Protein AF-A0A1B6HCX0-F1 (afdb_monomer_lite)

Secondary structure (DSSP, 8-state):
---------TTPEEEE-GGGSSTTEEEEEETTEEEEEEE-SSHHHHHHHHHHHHHHHS----TT--HHHHTS-GGG--S-SEEEEEEEEETTT-S--EEEEEEEETTEEEEESSTT-SS-SEEEE-TTPEEEE---TTSTTEEEEE-SSTTSPPEEEE-SSHHHHHHHHHHHHHHHHHHHHH-

Organism: NCBI:txid320908

pLDDT: mean 85.66, std 12.18, range [47.91, 97.94]

Structure (mmCIF, N/CA/C/O backbone):
data_AF-A0A1B6HCX0-F1
#
_entry.id   AF-A0A1B6HCX0-F1
#
loop_
_atom_site.group_PDB
_atom_site.id
_atom_site.type_symbol
_atom_site.label_atom_id
_atom_site.label_alt_id
_atom_site.label_comp_id
_atom_site.label_asym_id
_atom_site.label_entity_id
_atom_site.label_seq_id
_atom_site.pdbx_PDB_ins_code
_atom_site.Cartn_x
_atom_site.Cartn_y
_atom_site.Cartn_z
_atom_site.occupancy
_atom_site.B_iso_or_equiv
_atom_site.auth_seq_id
_atom_site.auth_comp_id
_atom_site.auth_asym_id
_atom_site.auth_atom_id
_atom_site.pdbx_PDB_model_num
ATOM 1 N N . SER A 1 1 ? 0.956 -13.294 34.172 1.00 49.47 1 SER A N 1
ATOM 2 C CA . SER A 1 1 ? -0.264 -13.811 33.517 1.00 49.47 1 SER A CA 1
ATOM 3 C C . SER A 1 1 ? -0.123 -13.599 32.021 1.00 49.47 1 SER A C 1
ATOM 5 O O . SER A 1 1 ? 0.120 -12.463 31.635 1.00 49.47 1 SER A O 1
ATOM 7 N N . GLN A 1 2 ? -0.173 -14.645 31.190 1.00 53.75 2 GLN A N 1
ATOM 8 C CA . GLN A 1 2 ? -0.157 -14.477 29.728 1.00 53.75 2 GLN A CA 1
ATOM 9 C C . GLN A 1 2 ? -1.570 -14.154 29.218 1.00 53.75 2 GLN A C 1
ATOM 11 O O . GLN A 1 2 ? -2.540 -14.668 29.782 1.00 53.75 2 GLN A O 1
ATOM 16 N N . PRO A 1 3 ? -1.714 -13.301 28.190 1.00 71.12 3 PRO A N 1
ATOM 17 C CA . PRO A 1 3 ? -3.013 -13.032 27.591 1.00 71.12 3 PRO A CA 1
ATOM 18 C C . PRO A 1 3 ? -3.565 -14.307 26.940 1.00 71.12 3 PRO A C 1
ATOM 20 O O . PRO A 1 3 ? -2.879 -14.969 26.168 1.00 71.12 3 PRO A O 1
ATOM 23 N N . VAL A 1 4 ? -4.821 -14.635 27.246 1.00 79.62 4 VAL A N 1
ATOM 24 C CA . VAL A 1 4 ? -5.540 -15.798 26.686 1.00 79.62 4 VAL A CA 1
ATOM 25 C C . VAL A 1 4 ? -6.068 -15.551 25.268 1.00 79.62 4 VAL A C 1
ATOM 27 O O . VAL A 1 4 ? -6.484 -16.486 24.590 1.00 79.62 4 VAL A O 1
ATOM 30 N N . GLY A 1 5 ? -6.046 -14.302 24.801 1.00 76.56 5 GLY A N 1
ATOM 31 C CA . GLY A 1 5 ? -6.470 -13.918 23.460 1.00 76.56 5 GLY A CA 1
ATOM 32 C C . GLY A 1 5 ? -6.515 -12.401 23.285 1.00 76.56 5 GLY A C 1
ATOM 33 O O . GLY A 1 5 ? -6.289 -11.649 24.233 1.00 76.56 5 GLY A O 1
ATOM 34 N N . ALA A 1 6 ? -6.824 -11.960 22.066 1.00 77.12 6 ALA A N 1
ATOM 35 C CA . ALA A 1 6 ? -7.004 -10.555 21.718 1.00 77.12 6 ALA A CA 1
ATOM 36 C C . ALA A 1 6 ? -8.276 -10.376 20.880 1.00 77.12 6 ALA A C 1
ATOM 38 O O . ALA A 1 6 ? -8.620 -11.233 20.065 1.00 77.12 6 ALA A O 1
ATOM 39 N N . VAL A 1 7 ? -8.969 -9.254 21.076 1.00 80.12 7 VAL A N 1
ATOM 40 C CA . VAL A 1 7 ? -10.193 -8.907 20.344 1.00 80.12 7 VAL A CA 1
ATOM 41 C C . VAL A 1 7 ? -10.024 -7.522 19.739 1.00 80.12 7 VAL A C 1
ATOM 43 O O . VAL A 1 7 ? -9.709 -6.565 20.442 1.00 80.12 7 VAL A O 1
ATOM 46 N N . HIS A 1 8 ? -10.254 -7.409 18.432 1.00 79.56 8 HIS A N 1
ATOM 47 C CA . HIS A 1 8 ? -10.277 -6.123 17.746 1.00 79.56 8 HIS A CA 1
ATOM 48 C C . HIS A 1 8 ? -11.649 -5.460 17.929 1.00 79.56 8 HIS A C 1
ATOM 50 O O . HIS A 1 8 ? -12.650 -5.931 17.385 1.00 79.56 8 HIS A O 1
ATOM 56 N N . LEU A 1 9 ? -11.692 -4.380 18.711 1.00 81.31 9 LEU A N 1
ATOM 57 C CA . LEU A 1 9 ? -12.936 -3.748 19.164 1.00 81.31 9 LEU A CA 1
ATOM 58 C C . LEU A 1 9 ? -13.612 -2.843 18.121 1.00 81.31 9 LEU A C 1
ATOM 60 O O . LEU A 1 9 ? -14.773 -2.483 18.308 1.00 81.31 9 LEU A O 1
ATOM 64 N N . ALA A 1 10 ? -12.949 -2.495 17.013 1.00 79.62 10 ALA A N 1
ATOM 65 C CA . ALA A 1 10 ? -13.517 -1.554 16.048 1.00 79.62 10 ALA A CA 1
ATOM 66 C C . ALA A 1 10 ? -14.835 -2.069 15.433 1.00 79.62 10 ALA A C 1
ATOM 68 O O . ALA A 1 10 ? -14.925 -3.189 14.898 1.00 79.62 10 ALA A O 1
ATOM 69 N N . GLY A 1 11 ? -15.868 -1.225 15.494 1.00 77.62 11 GLY A N 1
ATOM 70 C CA . GLY A 1 11 ? -17.202 -1.514 14.965 1.00 77.62 11 GLY A CA 1
ATOM 71 C C . GLY A 1 11 ? -18.053 -2.448 15.832 1.00 77.62 11 GLY A C 1
ATOM 72 O O . GLY A 1 11 ? -19.063 -2.959 15.349 1.00 77.62 11 GLY A O 1
ATOM 73 N N . TYR A 1 12 ? -17.650 -2.708 17.078 1.00 86.94 12 TYR A N 1
ATOM 74 C CA . TYR A 1 12 ? -18.527 -3.317 18.078 1.00 86.94 12 TYR A CA 1
ATOM 75 C C . TYR A 1 12 ? -19.495 -2.280 18.665 1.00 86.94 12 TYR A C 1
ATOM 77 O O . TYR A 1 12 ? -19.138 -1.124 18.855 1.00 86.94 12 TYR A O 1
ATOM 85 N N . SER A 1 13 ? -20.713 -2.703 18.997 1.00 87.38 13 SER A N 1
ATOM 86 C CA . SER A 1 13 ? -21.672 -1.921 19.781 1.00 87.38 13 SER A CA 1
ATOM 87 C C . SER A 1 13 ? -21.713 -2.405 21.224 1.00 87.38 13 SER A C 1
ATOM 89 O O . SER A 1 13 ? -21.679 -3.611 21.476 1.00 87.38 13 SER A O 1
ATOM 91 N N . ILE A 1 14 ? -21.821 -1.462 22.160 1.00 92.31 14 ILE A N 1
ATOM 92 C CA . ILE A 1 14 ? -21.925 -1.737 23.595 1.00 92.31 14 ILE A CA 1
ATOM 93 C C . ILE A 1 14 ? -23.382 -1.596 24.024 1.00 92.31 14 ILE A C 1
ATOM 95 O O . ILE A 1 14 ? -24.035 -0.603 23.709 1.00 92.31 14 ILE A O 1
ATOM 99 N N . THR A 1 15 ? -23.906 -2.574 24.755 1.00 91.12 15 THR A N 1
ATOM 100 C CA . THR A 1 15 ? -25.274 -2.534 25.287 1.00 91.12 15 THR A CA 1
ATOM 101 C C . THR A 1 15 ? -25.274 -2.996 26.737 1.00 91.12 15 THR A C 1
ATOM 103 O O . THR A 1 15 ? -24.757 -4.070 27.035 1.00 91.12 15 THR A O 1
ATOM 106 N N . ARG A 1 16 ? -25.841 -2.200 27.651 1.00 90.38 16 ARG A N 1
ATOM 107 C CA . ARG A 1 16 ? -26.052 -2.623 29.046 1.00 90.38 16 ARG A CA 1
ATOM 108 C C . ARG A 1 16 ? -27.111 -3.726 29.083 1.00 90.38 16 ARG A C 1
ATOM 110 O O . ARG A 1 16 ? -28.088 -3.651 28.343 1.00 90.38 16 ARG A O 1
ATOM 117 N N . THR A 1 17 ? -26.925 -4.735 29.928 1.00 88.44 17 THR A N 1
ATOM 118 C CA . THR A 1 17 ? -27.823 -5.902 29.992 1.00 88.44 17 THR A CA 1
ATOM 119 C C . THR A 1 17 ? -28.361 -6.138 31.406 1.00 88.44 17 THR A C 1
ATOM 121 O O . THR A 1 17 ? -28.125 -7.206 31.962 1.00 88.44 17 THR A O 1
ATOM 124 N N . PRO A 1 18 ? -29.097 -5.182 32.006 1.00 77.19 18 PRO A N 1
ATOM 125 C CA . PRO A 1 18 ? -29.546 -5.285 33.400 1.00 77.19 18 PRO A CA 1
ATOM 126 C C . PRO A 1 18 ? -30.389 -6.544 33.677 1.00 77.19 18 PRO A C 1
ATOM 128 O O . PRO A 1 18 ? -30.329 -7.091 34.774 1.00 77.19 18 PRO A O 1
ATOM 131 N N . ASP A 1 19 ? -31.083 -7.062 32.661 1.00 80.12 19 ASP A N 1
ATOM 132 C CA . ASP A 1 19 ? -31.952 -8.240 32.762 1.00 80.12 19 ASP A CA 1
ATOM 133 C C . ASP A 1 19 ? -31.201 -9.580 32.650 1.00 80.12 19 ASP A C 1
ATOM 135 O O . ASP A 1 19 ? -31.813 -10.645 32.624 1.00 80.12 19 ASP A O 1
ATOM 139 N N . SER A 1 20 ? -29.865 -9.572 32.568 1.00 77.12 20 SER A N 1
ATOM 140 C CA . SER A 1 20 ? -29.077 -10.799 32.381 1.00 77.12 20 SER A CA 1
ATOM 141 C C . SER A 1 20 ? -28.939 -11.659 33.642 1.00 77.12 20 SER A C 1
ATOM 143 O O . SER A 1 20 ? -28.203 -12.642 33.613 1.00 77.12 20 SER A O 1
ATOM 145 N N . GLY A 1 21 ? -29.533 -11.251 34.767 1.00 79.19 21 GLY A N 1
ATOM 146 C CA . GLY A 1 21 ? -29.351 -11.892 36.076 1.00 79.19 21 GLY A CA 1
ATOM 147 C C . GLY A 1 21 ? -27.980 -11.651 36.721 1.00 79.19 21 GLY A C 1
ATOM 148 O O . GLY A 1 21 ? -27.726 -12.147 37.815 1.00 79.19 21 GLY A O 1
ATOM 149 N N . TYR A 1 22 ? -27.107 -10.868 36.077 1.00 80.06 22 TYR A N 1
ATOM 150 C CA . TYR A 1 22 ? -25.797 -10.488 36.603 1.00 80.06 22 TYR A CA 1
ATOM 151 C C . TYR A 1 22 ? -25.761 -8.973 36.808 1.00 80.06 22 TYR A C 1
ATOM 153 O O . TYR A 1 22 ? -25.990 -8.236 35.844 1.00 80.06 22 TYR A O 1
ATOM 161 N N . PRO A 1 23 ? -25.469 -8.487 38.027 1.00 85.12 23 PRO A N 1
ATOM 162 C CA . PRO A 1 23 ? -25.344 -7.060 38.260 1.00 85.12 23 PRO A CA 1
ATOM 163 C C . PRO A 1 23 ? -24.187 -6.496 37.433 1.00 85.12 23 PRO A C 1
ATOM 165 O O . PRO A 1 23 ? -23.178 -7.161 37.198 1.00 85.12 23 PRO A O 1
ATOM 168 N N . HIS A 1 24 ? -24.345 -5.250 36.995 1.00 87.38 24 HIS A N 1
ATOM 169 C CA . HIS A 1 24 ? -23.320 -4.507 36.260 1.00 87.38 24 HIS A CA 1
ATOM 170 C C . HIS A 1 24 ? -22.852 -5.179 34.957 1.00 87.38 24 HIS A C 1
ATOM 172 O O . HIS A 1 24 ? -21.676 -5.096 34.587 1.00 87.38 24 HIS A O 1
ATOM 178 N N . SER A 1 25 ? -23.761 -5.861 34.261 1.00 91.25 25 SER A N 1
ATOM 179 C CA . SER A 1 25 ? -23.450 -6.569 33.025 1.00 91.25 25 SER A CA 1
ATOM 180 C C . SER A 1 25 ? -23.649 -5.714 31.772 1.00 91.25 25 SER A C 1
ATOM 182 O O . SER A 1 25 ? -24.504 -4.823 31.687 1.00 91.25 25 SER A O 1
ATOM 184 N N . PHE A 1 26 ? -22.832 -6.003 30.768 1.00 91.94 26 PHE A N 1
ATOM 185 C CA . PHE A 1 26 ? -22.893 -5.392 29.454 1.00 91.94 26 PHE A CA 1
ATOM 186 C C . PHE A 1 26 ? -22.439 -6.378 28.376 1.00 91.94 26 PHE A C 1
ATOM 188 O O . PHE A 1 26 ? -21.727 -7.354 28.625 1.00 91.94 26 PHE A O 1
ATOM 195 N N . ARG A 1 27 ? -22.864 -6.113 27.144 1.00 91.38 27 ARG A N 1
ATOM 196 C CA . ARG A 1 27 ? -22.553 -6.910 25.961 1.00 91.38 27 ARG A CA 1
ATOM 197 C C . ARG A 1 27 ? -21.809 -6.062 24.936 1.00 91.38 27 ARG A C 1
ATOM 199 O O . ARG A 1 27 ? -22.219 -4.940 24.650 1.00 91.38 27 ARG A O 1
ATOM 206 N N . LEU A 1 28 ? -20.767 -6.643 24.346 1.00 90.25 28 LEU A N 1
ATOM 207 C CA . LEU A 1 28 ? -20.136 -6.177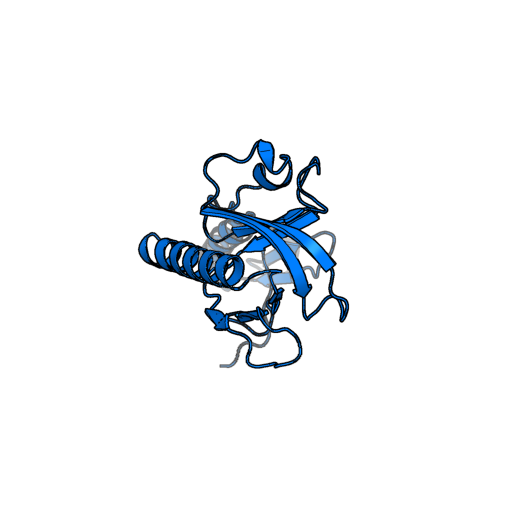 23.113 1.00 90.25 28 LEU A CA 1
ATOM 208 C C . LEU A 1 28 ? -20.637 -7.049 21.959 1.00 90.25 28 LEU A C 1
ATOM 210 O O . LEU A 1 28 ? -20.439 -8.261 21.988 1.00 90.25 28 LEU A O 1
ATOM 214 N N . SER A 1 29 ? -21.267 -6.465 20.943 1.00 88.06 29 SER A N 1
ATOM 215 C CA . SER A 1 29 ? -21.791 -7.202 19.782 1.00 88.06 29 SER A CA 1
ATOM 216 C C . SER A 1 29 ? -21.347 -6.600 18.448 1.00 88.06 29 SER A C 1
ATOM 218 O O . SER A 1 29 ? -21.161 -5.393 18.324 1.00 88.06 29 SER A O 1
ATOM 220 N N . LYS A 1 30 ? -21.181 -7.446 17.425 1.00 84.56 30 LYS A N 1
ATOM 221 C CA . LYS A 1 30 ? -20.881 -7.044 16.041 1.00 84.56 30 LYS A CA 1
ATOM 222 C C . LYS A 1 30 ? -21.516 -8.051 15.084 1.00 84.56 30 LYS A C 1
ATOM 224 O O . LYS A 1 30 ? -21.394 -9.252 15.300 1.00 84.56 30 LYS A O 1
ATOM 229 N N . LYS A 1 31 ? -22.175 -7.578 14.016 1.00 72.25 31 LYS A N 1
ATOM 230 C CA . LYS A 1 31 ? -22.980 -8.414 13.091 1.00 72.25 31 LYS A CA 1
ATOM 231 C C . LYS A 1 31 ? -22.237 -9.619 12.490 1.00 72.25 31 LYS A C 1
ATOM 233 O O . LYS A 1 31 ? -22.885 -10.579 12.099 1.00 72.25 31 LYS A O 1
ATOM 238 N N . SER A 1 32 ? -20.909 -9.568 12.404 1.00 71.56 32 SER A N 1
ATOM 239 C CA . SER A 1 32 ? -20.072 -10.612 11.799 1.00 71.56 32 SER A CA 1
ATOM 240 C C . SER A 1 32 ? -19.044 -11.217 12.765 1.00 71.56 32 SER A C 1
ATOM 242 O O . SER A 1 32 ? -18.051 -11.775 12.305 1.00 71.56 32 SER A O 1
ATOM 244 N N . ALA A 1 33 ? -19.199 -11.036 14.082 1.00 76.25 33 ALA A N 1
ATOM 245 C CA . ALA A 1 33 ? -18.208 -11.488 15.058 1.00 76.25 33 ALA A CA 1
ATOM 246 C C . ALA A 1 33 ? -18.841 -11.958 16.376 1.00 76.25 33 ALA A C 1
ATOM 248 O O . ALA A 1 33 ? -20.031 -11.765 16.628 1.00 76.25 33 ALA A O 1
ATOM 249 N N . LEU A 1 34 ? -18.020 -12.592 17.218 1.00 78.00 34 LEU A N 1
ATOM 250 C CA . LEU A 1 34 ? -18.436 -13.112 18.516 1.00 78.00 34 LEU A CA 1
ATOM 251 C C . LEU A 1 34 ? -18.966 -11.980 19.401 1.00 78.00 34 LEU A C 1
ATOM 253 O O . LEU A 1 34 ? -18.292 -10.961 19.571 1.00 78.00 34 LEU A O 1
ATOM 257 N N . SE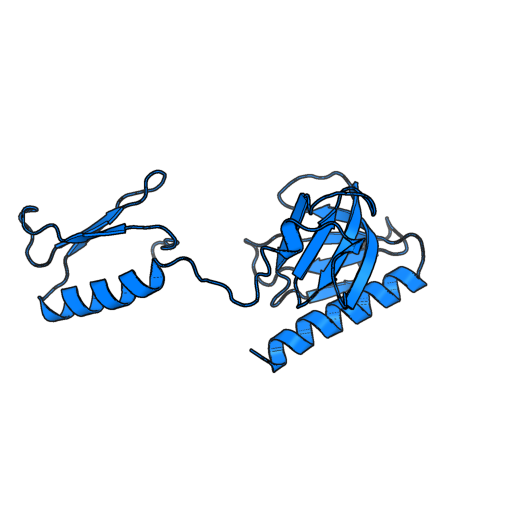R A 1 35 ? -20.149 -12.187 19.981 1.00 85.50 35 SER A N 1
ATOM 258 C CA . SER A 1 35 ? -20.681 -11.301 21.015 1.00 85.50 35 SER A CA 1
ATOM 259 C C . SER A 1 35 ? -20.108 -11.688 22.374 1.00 85.50 35 SER A C 1
ATOM 261 O O . SER A 1 35 ? -20.200 -12.846 22.776 1.00 85.50 35 SER A O 1
ATOM 263 N N . LEU A 1 36 ? -19.526 -10.723 23.081 1.00 87.31 36 LEU A N 1
ATOM 264 C CA . LEU A 1 36 ? -18.931 -10.926 24.399 1.00 87.31 36 LEU A CA 1
ATOM 265 C C . LEU A 1 36 ? -19.878 -10.420 25.475 1.00 87.31 36 LEU A C 1
ATOM 267 O O . LEU A 1 36 ? -20.394 -9.306 25.383 1.00 87.31 36 LEU A O 1
ATOM 271 N N . HIS A 1 37 ? -20.066 -11.236 26.502 1.00 89.31 37 HIS A N 1
ATOM 272 C CA . HIS A 1 37 ? -20.808 -10.891 27.702 1.00 89.31 37 HIS A CA 1
ATOM 273 C C . HIS A 1 37 ? -19.842 -10.678 28.849 1.00 89.31 37 HIS A C 1
ATOM 275 O O . HIS A 1 37 ? -19.055 -11.566 29.168 1.00 89.31 37 HIS A O 1
ATOM 281 N N . LEU A 1 38 ? -19.904 -9.497 29.447 1.00 90.00 38 LEU A N 1
ATOM 282 C CA . LEU A 1 38 ? -19.003 -9.075 30.502 1.00 90.00 38 LEU A CA 1
ATOM 283 C C . LEU A 1 38 ? -19.829 -8.532 31.667 1.00 90.00 38 LEU A C 1
ATOM 285 O O . LEU A 1 38 ? -20.911 -7.980 31.472 1.00 90.00 38 LEU A O 1
ATOM 289 N N . ALA A 1 39 ? -19.316 -8.684 32.881 1.00 91.19 39 ALA A N 1
ATOM 290 C CA . ALA A 1 39 ? -19.876 -8.064 34.072 1.00 91.19 39 ALA A CA 1
ATOM 291 C C . ALA A 1 39 ? -18.752 -7.392 34.853 1.00 91.19 39 ALA A C 1
ATOM 293 O O . ALA A 1 39 ? -17.684 -7.975 35.049 1.00 91.19 39 ALA A O 1
ATOM 294 N N . ALA A 1 40 ? -18.976 -6.143 35.251 1.00 90.31 40 ALA A N 1
ATOM 295 C CA . ALA A 1 40 ? -18.049 -5.427 36.109 1.00 90.31 40 ALA A CA 1
ATOM 296 C C . ALA A 1 40 ? -18.268 -5.819 37.577 1.00 90.31 40 ALA A C 1
ATOM 298 O O . ALA A 1 40 ? -19.350 -6.240 37.976 1.00 90.31 40 ALA A O 1
ATOM 299 N N . THR A 1 41 ? -17.242 -5.640 38.403 1.00 90.56 41 THR A N 1
ATOM 300 C CA . THR A 1 41 ? -17.321 -5.926 39.844 1.00 90.56 41 THR A CA 1
ATOM 301 C C . THR A 1 41 ? -18.073 -4.853 40.635 1.00 90.56 41 THR A C 1
ATOM 303 O O . THR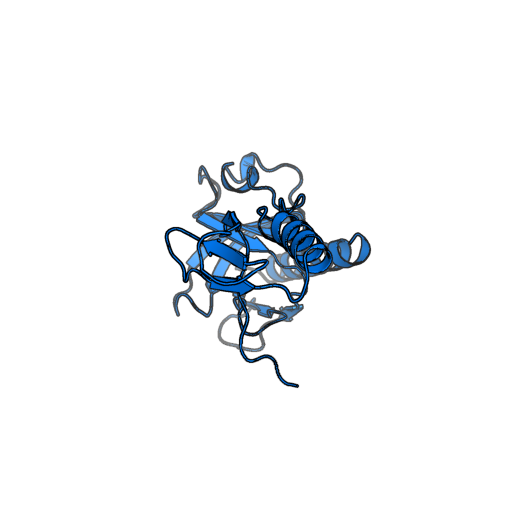 A 1 41 ? -18.399 -5.077 41.796 1.00 90.56 41 THR A O 1
ATOM 306 N N . SER A 1 42 ? -18.344 -3.690 40.032 1.00 90.88 42 SER A N 1
ATOM 307 C CA . SER A 1 42 ? -19.121 -2.602 40.631 1.00 90.88 42 SER A CA 1
ATOM 308 C C . SER A 1 42 ? -19.720 -1.679 39.566 1.00 90.88 42 SER A C 1
ATOM 310 O O . SER A 1 42 ? -19.316 -1.711 38.399 1.00 90.88 42 SER A O 1
ATOM 312 N N . SER A 1 43 ? -20.645 -0.811 39.985 1.00 89.31 43 SER A N 1
ATOM 313 C CA . SER A 1 43 ? -21.238 0.219 39.122 1.00 89.31 43 SER A CA 1
ATOM 314 C C . SER A 1 43 ? -20.197 1.207 38.587 1.00 89.31 43 SER A C 1
ATOM 316 O O . SER A 1 43 ? -20.185 1.501 37.396 1.00 89.31 43 SER A O 1
ATOM 318 N N . ASP A 1 44 ? -19.262 1.662 39.424 1.00 90.75 44 ASP A N 1
ATOM 319 C CA . ASP A 1 44 ? -18.213 2.596 38.988 1.00 90.75 44 ASP A CA 1
ATOM 320 C C . ASP A 1 44 ? -17.290 1.958 37.947 1.00 90.75 44 ASP A C 1
ATOM 322 O O . ASP A 1 44 ? -16.884 2.590 36.969 1.00 90.75 44 ASP A O 1
ATOM 326 N N . LYS A 1 45 ? -16.982 0.665 38.123 1.00 91.25 45 LYS A N 1
ATOM 327 C CA . LYS A 1 45 ? -16.186 -0.091 37.154 1.00 91.25 45 LYS A CA 1
ATOM 328 C C . LYS A 1 45 ? -16.940 -0.318 35.856 1.00 91.25 45 LYS A C 1
ATOM 330 O O . LYS A 1 45 ? -16.308 -0.274 34.805 1.00 91.25 45 LYS A O 1
ATOM 335 N N . LEU A 1 46 ? -18.254 -0.523 35.906 1.00 91.50 46 LEU A N 1
ATOM 336 C CA . LEU A 1 46 ? -19.081 -0.601 34.705 1.00 91.50 46 LEU A CA 1
ATOM 337 C C . LEU A 1 46 ? -18.972 0.684 33.887 1.00 91.50 46 LEU A C 1
ATOM 339 O O . LEU A 1 46 ? -18.665 0.614 32.701 1.00 91.50 46 LEU A O 1
ATOM 343 N N . GLU A 1 47 ? -19.175 1.841 34.517 1.00 91.75 47 GLU A N 1
ATOM 344 C CA . GLU A 1 47 ? -19.069 3.132 33.832 1.00 91.75 47 GLU A CA 1
ATOM 345 C C . GLU A 1 47 ? -17.658 3.355 33.276 1.00 91.75 47 GLU A C 1
ATOM 347 O O . GLU A 1 47 ? -17.497 3.749 32.120 1.00 91.75 47 GLU A O 1
ATOM 352 N N . 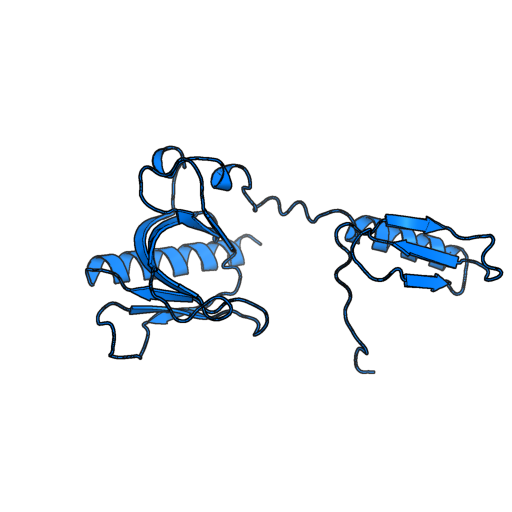GLN A 1 48 ? -16.619 3.009 34.045 1.00 92.50 48 GLN A N 1
ATOM 353 C CA . GLN A 1 48 ? -15.234 3.080 33.579 1.00 92.50 48 GLN A CA 1
ATOM 354 C C . GLN A 1 48 ? -14.997 2.205 32.333 1.00 92.50 48 GLN A C 1
ATOM 356 O O . GLN A 1 48 ? -14.404 2.672 31.357 1.00 92.50 48 GLN A O 1
ATOM 361 N N . TRP A 1 49 ? -15.473 0.956 32.341 1.00 92.19 49 TRP A N 1
ATOM 362 C CA . TRP A 1 49 ? -15.348 0.036 31.209 1.00 92.19 49 TRP A CA 1
ATOM 363 C C . TRP A 1 49 ? -16.142 0.505 29.995 1.00 92.19 49 TRP A C 1
ATOM 365 O O . TRP A 1 49 ? -15.603 0.500 28.890 1.00 92.19 49 TRP A O 1
ATOM 375 N N . ILE A 1 50 ? -17.388 0.944 30.179 1.00 91.44 50 ILE A N 1
ATOM 376 C CA . ILE A 1 50 ? -18.224 1.451 29.087 1.00 91.44 50 ILE A CA 1
ATOM 377 C C . ILE A 1 50 ? -17.571 2.670 28.444 1.00 91.44 50 ILE A C 1
ATOM 379 O O . ILE A 1 50 ? -17.513 2.726 27.220 1.00 91.44 50 ILE A O 1
ATOM 383 N N . ASN A 1 51 ? -17.035 3.609 29.222 1.00 90.38 51 ASN A N 1
ATOM 384 C CA . ASN A 1 51 ? -16.388 4.804 28.680 1.00 90.38 51 ASN A CA 1
ATOM 385 C C . ASN A 1 51 ? -15.119 4.458 27.889 1.00 90.38 51 ASN A C 1
ATOM 387 O O . ASN A 1 51 ? -14.957 4.902 26.748 1.00 90.38 51 ASN A O 1
ATOM 391 N N . ALA A 1 52 ? -14.250 3.616 28.456 1.00 88.69 52 ALA A N 1
ATOM 392 C CA . ALA A 1 52 ? -13.022 3.183 27.793 1.00 88.69 52 ALA A CA 1
ATOM 393 C C . ALA A 1 52 ? -13.314 2.406 26.497 1.00 88.69 52 ALA A C 1
ATOM 395 O O . ALA A 1 52 ? -12.747 2.700 25.443 1.00 88.69 52 ALA A O 1
ATOM 396 N N . LEU A 1 53 ? -14.245 1.451 26.554 1.00 90.19 53 LEU A N 1
ATOM 397 C CA . LEU A 1 53 ? -14.619 0.637 25.402 1.00 90.19 53 LEU A CA 1
ATOM 398 C C . LEU A 1 53 ? -15.383 1.459 24.362 1.00 90.19 53 LEU A C 1
ATOM 400 O O . LEU A 1 53 ? -15.134 1.291 23.177 1.00 90.19 53 LEU A O 1
ATOM 404 N N . SER A 1 54 ? -16.256 2.388 24.760 1.00 87.62 54 SER A N 1
ATOM 405 C CA . SER A 1 54 ? -16.982 3.242 23.808 1.00 87.62 54 SER A CA 1
ATOM 406 C C . SER A 1 54 ? -16.014 4.057 22.959 1.00 87.62 54 SER A C 1
ATOM 408 O O . SER A 1 54 ? -16.213 4.171 21.754 1.00 87.62 54 SER A O 1
ATOM 410 N N . SER A 1 55 ? -14.929 4.559 23.556 1.00 82.31 55 SER A N 1
ATOM 411 C CA . SER A 1 55 ? -13.846 5.203 22.810 1.00 82.31 55 SER A CA 1
ATOM 412 C C . SER A 1 55 ? -13.144 4.223 21.860 1.00 82.31 55 SER A C 1
ATOM 414 O O . SER A 1 55 ? -13.006 4.511 20.678 1.00 82.31 55 SER A O 1
ATOM 416 N N . ALA A 1 56 ? -12.786 3.029 22.342 1.00 82.44 56 ALA A N 1
ATOM 417 C CA . ALA A 1 56 ? -12.065 2.019 21.559 1.00 82.44 56 ALA A CA 1
ATOM 418 C C . ALA A 1 56 ? -12.899 1.329 20.457 1.00 82.44 56 ALA A C 1
ATOM 420 O O . ALA A 1 56 ? -12.339 0.730 19.540 1.00 82.44 56 ALA A O 1
ATOM 421 N N . THR A 1 57 ? -14.232 1.358 20.558 1.00 83.38 57 THR A N 1
ATOM 422 C CA . THR A 1 57 ? -15.144 0.790 19.548 1.00 83.38 57 THR A CA 1
ATOM 423 C C . THR A 1 57 ? -15.385 1.712 18.365 1.00 83.38 57 THR A C 1
ATOM 425 O O . THR A 1 57 ? -15.733 1.222 17.280 1.00 83.38 57 THR A O 1
ATOM 428 N N . LYS A 1 58 ? -15.190 3.027 18.552 1.00 77.38 58 LYS A N 1
ATOM 429 C CA . LYS A 1 58 ? -15.185 3.970 17.436 1.00 77.38 58 LYS A CA 1
ATOM 430 C C . LYS A 1 58 ? -14.130 3.482 16.442 1.00 77.38 58 LYS A C 1
ATOM 432 O O . LYS A 1 58 ? -13.059 3.048 16.875 1.00 77.38 58 LYS A O 1
ATOM 437 N N . PRO A 1 59 ? -14.418 3.500 15.129 1.00 61.00 59 PRO A N 1
ATOM 438 C CA . PRO A 1 59 ? -13.355 3.353 14.150 1.00 61.00 59 PRO A CA 1
ATOM 439 C C . PRO A 1 59 ? -12.251 4.323 14.563 1.00 61.00 59 PRO A C 1
ATOM 441 O O . PRO A 1 59 ? -12.568 5.474 14.875 1.00 61.00 59 PRO A O 1
ATOM 444 N N . LEU A 1 60 ? -10.994 3.872 14.621 1.00 55.75 60 LEU A N 1
ATOM 445 C CA . LEU A 1 60 ? -9.916 4.846 14.592 1.00 55.75 60 LEU A CA 1
ATOM 446 C C . LEU A 1 60 ? -10.135 5.614 13.288 1.00 55.75 60 LEU A C 1
ATOM 448 O O . LEU A 1 60 ? -9.920 5.079 12.201 1.00 55.75 60 LEU A O 1
ATOM 452 N N . GLU A 1 61 ? -10.656 6.835 13.392 1.00 47.91 61 GLU A N 1
ATOM 453 C CA . GLU A 1 61 ? -10.422 7.844 12.378 1.00 47.91 61 GLU A CA 1
ATOM 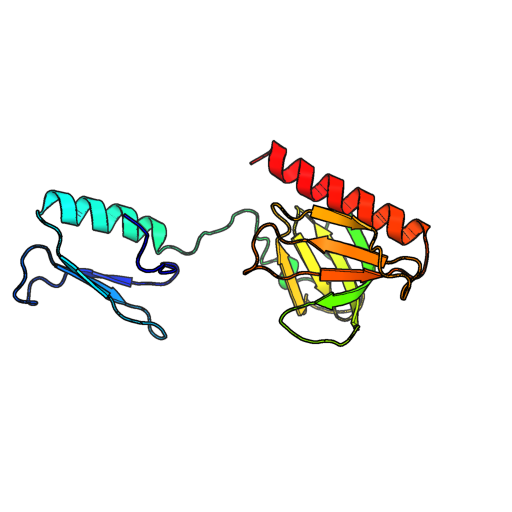454 C C . GLU A 1 61 ? -8.920 8.052 12.434 1.00 47.91 61 GLU A C 1
ATOM 456 O O . GLU A 1 61 ? -8.433 8.834 13.238 1.00 47.91 61 GLU A O 1
ATOM 461 N N . GLU A 1 62 ? -8.181 7.237 11.689 1.00 56.00 62 GLU A N 1
ATOM 462 C CA . GLU A 1 62 ? -6.757 7.406 11.474 1.00 56.00 62 GLU A CA 1
ATOM 463 C C . GLU A 1 62 ? -6.646 8.703 10.665 1.00 56.00 62 GLU A C 1
ATOM 465 O O . GLU A 1 62 ? -6.897 8.677 9.461 1.00 56.00 62 GLU A O 1
ATOM 470 N N . PRO A 1 63 ? -6.342 9.872 11.259 1.00 50.75 63 PRO A N 1
ATOM 471 C CA . PRO A 1 63 ? -6.489 11.151 10.557 1.00 50.75 63 PRO A CA 1
ATOM 472 C C . PRO A 1 63 ? -5.488 11.282 9.398 1.00 50.75 63 PRO A C 1
ATOM 474 O O . PRO A 1 63 ? -5.613 12.146 8.533 1.00 50.75 63 PRO A O 1
ATOM 477 N N . TRP A 1 64 ? -4.482 10.405 9.391 1.00 54.22 64 TRP A N 1
ATOM 478 C CA . TRP A 1 64 ? -3.479 10.227 8.349 1.00 54.22 64 TRP A CA 1
ATOM 479 C C . TRP A 1 64 ? -3.914 9.259 7.236 1.00 54.22 64 TRP A C 1
ATOM 481 O O . TRP A 1 64 ? -3.278 9.230 6.180 1.00 54.22 64 TRP A O 1
ATOM 491 N N . LEU A 1 65 ? -4.974 8.472 7.442 1.00 59.25 65 LEU A N 1
ATOM 492 C CA . LEU A 1 65 ? -5.536 7.574 6.444 1.00 59.25 65 LEU A CA 1
ATOM 493 C C . LEU A 1 65 ? -6.379 8.386 5.463 1.00 59.25 65 LEU A C 1
ATOM 495 O O . LEU A 1 65 ? -7.567 8.637 5.663 1.00 59.25 65 LEU A O 1
ATOM 499 N N . ASP A 1 66 ? -5.746 8.808 4.375 1.00 64.19 66 ASP A N 1
ATOM 500 C CA . ASP A 1 66 ? -6.420 9.554 3.322 1.00 64.19 66 ASP A CA 1
ATOM 501 C C . ASP A 1 66 ? -7.258 8.607 2.445 1.00 64.19 66 ASP A C 1
ATOM 503 O O . ASP A 1 66 ? -6.903 8.277 1.311 1.00 64.19 66 ASP A O 1
ATOM 507 N N . GLU A 1 67 ? -8.407 8.159 2.964 1.00 69.38 67 GLU A N 1
ATOM 508 C CA . GLU A 1 67 ? -9.378 7.360 2.200 1.00 69.38 67 GLU A CA 1
ATOM 509 C C . GLU A 1 67 ? -9.835 8.067 0.915 1.00 69.38 67 GLU A C 1
ATOM 511 O O . GLU A 1 67 ? -10.303 7.416 -0.023 1.00 69.38 67 GLU A O 1
ATOM 516 N N . LYS A 1 68 ? -9.689 9.397 0.833 1.00 77.75 68 LYS A N 1
ATOM 517 C CA . LYS A 1 68 ? -9.976 10.139 -0.396 1.00 77.75 68 LYS A CA 1
ATOM 518 C C . LYS A 1 68 ? -8.938 9.819 -1.468 1.00 77.75 68 LYS A C 1
ATOM 520 O O . LYS A 1 68 ? -9.331 9.634 -2.616 1.00 77.75 68 LYS A O 1
ATOM 525 N N . THR A 1 69 ? -7.661 9.653 -1.108 1.00 84.25 69 THR A N 1
ATOM 526 C CA . THR A 1 69 ? -6.604 9.241 -2.050 1.00 84.25 69 THR A CA 1
ATOM 527 C C . THR A 1 69 ? -6.918 7.887 -2.698 1.00 84.25 69 THR A C 1
ATOM 529 O O . THR A 1 69 ? -6.658 7.720 -3.885 1.00 84.25 69 THR A O 1
ATOM 532 N N . LEU A 1 70 ? -7.563 6.946 -1.992 1.00 87.62 70 LEU A N 1
ATOM 533 C CA . LEU A 1 70 ? -7.977 5.666 -2.591 1.00 87.62 70 LEU A CA 1
ATOM 534 C C . LEU A 1 70 ? -8.967 5.827 -3.755 1.00 87.62 70 LEU A C 1
ATOM 536 O O . LEU A 1 70 ? -9.000 4.974 -4.638 1.00 87.62 70 LEU A O 1
ATOM 540 N N . LYS A 1 71 ? -9.781 6.888 -3.752 1.00 90.44 71 LYS A N 1
ATOM 541 C CA . LYS A 1 71 ? -10.857 7.127 -4.730 1.00 90.44 71 LYS A CA 1
ATOM 542 C C . LYS A 1 71 ? -10.455 8.071 -5.863 1.00 90.44 71 LYS A C 1
ATOM 544 O O . LYS A 1 71 ? -11.295 8.397 -6.695 1.00 90.44 71 LYS A O 1
ATOM 549 N N . LEU A 1 72 ? -9.215 8.545 -5.865 1.00 91.38 72 LEU A N 1
ATOM 550 C CA . LEU A 1 72 ? -8.701 9.466 -6.867 1.00 91.38 72 LEU A CA 1
ATOM 551 C C . LEU A 1 72 ? -7.775 8.728 -7.839 1.00 91.38 72 LEU A C 1
ATOM 553 O O . LEU A 1 72 ? -7.096 7.785 -7.433 1.00 91.38 72 LEU A O 1
ATOM 557 N N . PRO A 1 73 ? -7.684 9.178 -9.099 1.00 94.69 73 PRO A N 1
ATOM 558 C CA . PRO A 1 73 ? -6.686 8.665 -10.023 1.00 94.69 73 PRO A CA 1
ATOM 559 C C . PRO A 1 73 ? -5.282 9.142 -9.613 1.00 94.69 73 PRO A C 1
ATOM 561 O O . PRO A 1 73 ? -5.151 10.215 -9.004 1.00 94.69 73 PRO A O 1
ATOM 564 N N . PRO A 1 74 ? -4.205 8.433 -10.009 1.00 92.25 74 PRO A N 1
ATOM 565 C CA . PRO A 1 74 ? -2.829 8.798 -9.662 1.00 92.25 74 PRO A CA 1
ATOM 566 C C . PRO A 1 74 ? -2.470 10.244 -10.014 1.00 92.25 74 PRO A C 1
ATOM 568 O O . PRO A 1 74 ? -1.764 10.920 -9.271 1.00 92.25 74 PRO A O 1
ATOM 571 N N . THR A 1 75 ? -2.995 10.733 -11.138 1.00 93.81 75 THR A N 1
ATOM 572 C CA . THR A 1 75 ? -2.740 12.072 -11.686 1.00 93.81 75 THR A CA 1
ATOM 573 C C . THR A 1 75 ? -3.367 13.206 -10.876 1.00 93.81 75 THR A C 1
ATOM 575 O O . THR A 1 75 ? -2.980 14.362 -11.040 1.00 93.81 75 THR A O 1
ATOM 578 N N . ARG A 1 76 ? -4.331 12.908 -9.996 1.00 93.69 76 ARG A N 1
ATOM 579 C CA . ARG A 1 76 ? -4.996 13.899 -9.133 1.00 93.69 76 ARG A CA 1
ATOM 580 C C . ARG A 1 76 ? -4.402 13.960 -7.730 1.00 93.69 76 ARG A C 1
ATOM 582 O O . ARG A 1 76 ? -4.778 14.840 -6.956 1.00 93.69 76 ARG A O 1
ATOM 589 N N . ILE A 1 77 ? -3.473 13.066 -7.397 1.00 91.56 77 ILE A N 1
ATOM 590 C CA . ILE A 1 77 ? -2.823 13.073 -6.091 1.00 91.56 77 ILE A CA 1
ATOM 591 C C . ILE A 1 77 ? -1.778 14.184 -6.047 1.00 91.56 77 ILE A C 1
ATOM 593 O O . ILE A 1 77 ? -0.779 14.157 -6.760 1.00 91.56 77 ILE A O 1
ATOM 597 N N . GLN A 1 78 ? -2.005 15.170 -5.182 1.00 90.00 78 GLN A N 1
ATOM 598 C CA . GLN A 1 78 ? -1.075 16.281 -5.004 1.00 90.00 78 GLN A CA 1
ATOM 599 C C . GLN A 1 78 ? 0.121 15.883 -4.137 1.00 90.00 78 GLN A C 1
ATOM 601 O O . GLN A 1 78 ? -0.055 15.217 -3.110 1.00 90.00 78 GLN A O 1
ATOM 606 N N . GLN A 1 79 ? 1.305 16.350 -4.551 1.00 87.88 79 GLN A N 1
ATOM 607 C CA . GLN A 1 79 ? 2.586 16.224 -3.843 1.00 87.88 79 GLN A CA 1
ATOM 608 C C . GLN A 1 79 ? 2.908 14.787 -3.375 1.00 87.88 79 GLN A C 1
ATOM 610 O O . GLN A 1 79 ? 3.124 14.568 -2.182 1.00 87.88 79 GLN A O 1
ATOM 615 N N . PRO A 1 80 ? 2.918 13.783 -4.275 1.00 92.88 80 PRO A N 1
ATOM 616 C CA . PRO A 1 80 ? 3.419 12.463 -3.914 1.00 92.88 80 PRO A CA 1
ATOM 617 C C . PRO A 1 80 ? 4.923 12.532 -3.617 1.00 92.88 80 PRO A C 1
ATOM 619 O O . PRO A 1 80 ? 5.671 13.215 -4.314 1.00 92.88 80 PRO A O 1
ATOM 622 N N . GLU A 1 81 ? 5.374 11.788 -2.609 1.00 94.81 81 GLU A N 1
ATOM 623 C CA . GLU A 1 81 ? 6.797 11.686 -2.249 1.00 94.81 81 GLU A CA 1
ATOM 624 C C . GLU A 1 81 ? 7.556 10.821 -3.266 1.00 94.81 81 GLU A C 1
ATOM 626 O O . GLU A 1 81 ? 8.729 11.050 -3.552 1.00 94.81 81 GLU A O 1
ATOM 631 N N . CYS A 1 82 ? 6.873 9.835 -3.853 1.00 96.69 82 CYS A N 1
ATOM 632 C CA . CYS A 1 82 ? 7.374 9.062 -4.982 1.00 96.69 82 CYS A CA 1
ATOM 633 C C . CYS A 1 82 ? 6.216 8.482 -5.792 1.00 96.69 82 CYS A C 1
ATOM 635 O O . CYS A 1 82 ? 5.157 8.172 -5.248 1.00 96.69 82 CYS A O 1
ATOM 637 N N . ALA A 1 83 ? 6.424 8.292 -7.091 1.00 96.88 83 ALA A N 1
ATOM 638 C CA . ALA A 1 83 ? 5.483 7.579 -7.940 1.00 96.88 83 ALA A CA 1
ATOM 639 C C . ALA A 1 83 ? 6.201 6.920 -9.121 1.00 96.88 83 ALA A C 1
ATOM 641 O O . ALA A 1 83 ? 7.215 7.423 -9.628 1.00 96.88 83 ALA A O 1
ATOM 642 N N . GLY A 1 84 ? 5.668 5.787 -9.569 1.00 96.44 84 GLY A N 1
ATOM 643 C CA . GLY A 1 84 ? 6.229 5.039 -10.685 1.00 96.44 84 GLY A CA 1
ATOM 644 C C . GLY A 1 84 ? 5.727 3.607 -10.767 1.00 96.44 84 GLY A C 1
ATOM 645 O O . GLY A 1 84 ? 5.072 3.089 -9.865 1.00 96.44 84 GLY A O 1
ATOM 646 N N . THR A 1 85 ? 6.054 2.951 -11.875 1.00 96.25 85 THR A N 1
ATOM 647 C CA . THR A 1 85 ? 5.688 1.549 -12.073 1.00 96.25 85 THR A CA 1
ATOM 648 C C . THR A 1 85 ? 6.651 0.637 -11.322 1.00 96.25 85 THR A C 1
ATOM 650 O O . THR A 1 85 ? 7.863 0.731 -11.501 1.00 96.25 85 THR A O 1
ATOM 653 N N . LEU A 1 86 ? 6.104 -0.269 -10.515 1.00 95.25 86 LEU A N 1
ATOM 654 C CA . LEU A 1 86 ? 6.838 -1.316 -9.812 1.00 95.25 86 LEU A CA 1
ATOM 655 C C . LEU A 1 86 ? 6.266 -2.679 -10.181 1.00 95.25 86 LEU A C 1
ATOM 657 O O . LEU A 1 86 ? 5.057 -2.837 -10.365 1.00 95.25 86 LEU A O 1
ATOM 661 N N . CYS A 1 87 ? 7.123 -3.692 -10.235 1.00 93.94 87 CYS A N 1
ATOM 662 C CA . CYS A 1 87 ? 6.655 -5.069 -10.178 1.00 93.94 87 CYS A CA 1
ATOM 663 C C . CYS A 1 87 ? 6.582 -5.486 -8.712 1.00 93.94 87 CYS A C 1
ATOM 665 O O . CYS A 1 87 ? 7.587 -5.432 -8.012 1.00 93.94 87 CYS A O 1
ATOM 667 N N . THR A 1 88 ? 5.394 -5.868 -8.250 1.00 91.00 88 THR A N 1
ATOM 668 C CA . THR A 1 88 ? 5.087 -6.104 -6.839 1.00 91.00 88 THR A CA 1
ATOM 669 C C . THR A 1 88 ? 4.752 -7.571 -6.591 1.00 91.00 88 THR A C 1
ATOM 671 O O . THR A 1 88 ? 4.086 -8.221 -7.401 1.00 91.00 88 THR A O 1
ATOM 674 N N . LEU A 1 89 ? 5.202 -8.099 -5.458 1.00 90.12 89 LEU A N 1
ATOM 675 C CA . LEU A 1 89 ? 4.830 -9.407 -4.935 1.00 90.12 89 LEU A CA 1
ATOM 676 C C . LEU A 1 89 ? 4.507 -9.251 -3.448 1.00 90.12 89 LEU A C 1
ATOM 678 O O . LEU A 1 89 ? 5.274 -8.663 -2.693 1.00 90.12 89 LEU A O 1
ATOM 682 N N . VAL A 1 90 ? 3.355 -9.773 -3.030 1.00 84.62 90 VAL A N 1
ATOM 683 C CA . VAL A 1 90 ? 2.854 -9.625 -1.659 1.00 84.62 90 VAL A CA 1
ATOM 684 C C . VAL A 1 90 ? 2.725 -11.005 -1.038 1.00 84.62 90 VAL A C 1
ATOM 686 O O . VAL A 1 90 ? 1.820 -11.772 -1.392 1.00 84.62 90 VAL A O 1
ATOM 689 N N . HIS A 1 91 ? 3.620 -11.318 -0.102 1.00 71.69 91 HIS A N 1
ATOM 690 C CA . HIS A 1 91 ? 3.483 -12.520 0.715 1.00 71.69 91 HIS A CA 1
ATOM 691 C C . HIS A 1 91 ? 2.147 -12.414 1.483 1.00 71.69 91 HIS A C 1
ATOM 693 O O . HIS A 1 91 ? 1.682 -11.310 1.740 1.00 71.69 91 HIS A O 1
ATOM 699 N N . HIS A 1 92 ? 1.461 -13.521 1.774 1.00 56.91 92 HIS A N 1
ATOM 700 C CA . HIS A 1 92 ? 0.073 -13.608 2.297 1.00 56.91 92 HIS A CA 1
ATOM 701 C C . HIS A 1 92 ? -1.091 -13.530 1.284 1.00 56.91 92 HIS A C 1
ATOM 703 O O . HIS A 1 92 ? -2.196 -13.929 1.644 1.00 56.91 92 HIS A O 1
ATOM 709 N N . ARG A 1 93 ? -0.910 -13.074 0.029 1.00 55.12 93 ARG A N 1
ATOM 710 C CA . ARG A 1 93 ? -1.999 -13.092 -0.991 1.00 55.12 93 ARG A CA 1
ATOM 711 C C . ARG A 1 93 ? -1.642 -13.703 -2.350 1.00 55.12 93 ARG A C 1
ATOM 713 O O . ARG A 1 93 ? -2.509 -13.784 -3.218 1.00 55.12 93 ARG A O 1
ATOM 720 N N . GLY A 1 94 ? -0.409 -14.159 -2.556 1.00 57.59 94 GLY A N 1
ATOM 721 C CA . GLY A 1 94 ? -0.048 -14.898 -3.764 1.00 57.59 94 GLY A CA 1
ATOM 722 C C . GLY A 1 94 ? 1.453 -14.988 -3.993 1.00 57.59 94 GLY A C 1
ATOM 723 O O . GLY A 1 94 ? 2.236 -14.276 -3.374 1.00 57.59 94 GLY A O 1
ATOM 724 N N . LYS A 1 95 ? 1.848 -15.869 -4.914 1.00 71.62 95 LYS A N 1
ATOM 725 C CA . LYS A 1 95 ? 3.242 -16.045 -5.359 1.00 71.62 95 LYS A CA 1
ATOM 726 C C . LYS A 1 95 ? 3.513 -15.413 -6.735 1.00 71.62 95 LYS A C 1
ATOM 728 O O . LYS A 1 95 ? 4.503 -15.740 -7.378 1.00 71.62 95 LYS A O 1
ATOM 733 N N . ALA A 1 96 ? 2.623 -14.536 -7.207 1.00 84.75 96 ALA A N 1
ATOM 734 C CA . ALA A 1 96 ? 2.685 -13.960 -8.549 1.00 84.75 96 ALA A CA 1
ATOM 735 C C . ALA A 1 96 ? 3.098 -12.485 -8.515 1.00 84.75 96 ALA A C 1
ATOM 737 O O . ALA A 1 96 ? 2.466 -11.672 -7.837 1.00 84.75 96 ALA A O 1
ATOM 738 N N . TRP A 1 97 ? 4.124 -12.151 -9.297 1.00 89.12 97 TRP A N 1
ATOM 739 C CA . TRP A 1 97 ? 4.535 -10.775 -9.555 1.00 89.12 97 TRP A CA 1
ATOM 740 C C . TRP A 1 97 ? 3.489 -10.053 -10.402 1.00 89.12 97 TRP A C 1
ATOM 742 O O . TRP A 1 97 ? 2.983 -10.608 -11.378 1.00 89.12 97 TRP A O 1
ATOM 752 N N . ARG A 1 98 ? 3.174 -8.805 -10.053 1.00 91.12 98 ARG A N 1
ATOM 753 C CA . ARG A 1 98 ? 2.261 -7.953 -10.824 1.00 91.12 98 ARG A CA 1
ATOM 754 C C . ARG A 1 98 ? 2.885 -6.589 -11.064 1.00 91.12 98 ARG A C 1
ATOM 756 O O . ARG A 1 98 ? 3.334 -5.951 -10.120 1.00 91.12 98 ARG A O 1
ATOM 763 N N . ARG A 1 99 ? 2.875 -6.121 -12.311 1.00 93.81 99 ARG A N 1
ATOM 764 C CA . ARG A 1 99 ? 3.245 -4.741 -12.646 1.00 93.81 99 ARG A CA 1
ATOM 765 C C . ARG A 1 99 ? 2.101 -3.820 -12.213 1.00 93.81 99 ARG A C 1
ATOM 767 O O . ARG A 1 99 ? 0.951 -4.098 -12.539 1.00 93.81 99 ARG A O 1
ATOM 774 N N . ARG A 1 100 ? 2.406 -2.795 -11.420 1.00 94.94 100 ARG A N 1
ATOM 775 C CA . ARG A 1 100 ? 1.442 -1.834 -10.868 1.00 94.94 100 ARG A CA 1
ATOM 776 C C . ARG A 1 100 ? 2.044 -0.442 -10.859 1.00 94.94 100 ARG A C 1
ATOM 778 O O . ARG A 1 100 ? 3.231 -0.292 -10.565 1.00 94.94 100 ARG A O 1
ATOM 785 N N . PHE A 1 101 ? 1.227 0.574 -11.099 1.00 96.56 101 PHE A N 1
ATOM 786 C CA . PHE A 1 101 ? 1.631 1.938 -10.781 1.00 96.56 101 PHE A CA 1
ATOM 787 C C . PHE A 1 101 ? 1.498 2.146 -9.271 1.00 96.56 101 PHE A C 1
ATOM 789 O O . PHE A 1 101 ? 0.434 1.924 -8.694 1.00 96.56 101 PHE A O 1
ATOM 796 N N . CYS A 1 102 ? 2.597 2.504 -8.621 1.00 96.75 102 CYS A N 1
ATOM 797 C CA . CYS A 1 102 ? 2.661 2.703 -7.183 1.00 96.75 102 CYS A CA 1
ATOM 798 C C . CYS A 1 102 ? 2.875 4.184 -6.881 1.00 96.75 102 CYS A C 1
ATOM 800 O O . CYS A 1 102 ? 3.615 4.867 -7.592 1.00 96.75 102 CYS A O 1
ATOM 802 N N . LEU A 1 103 ? 2.247 4.662 -5.811 1.00 96.50 103 LEU A N 1
ATOM 803 C CA . LEU A 1 103 ? 2.366 6.037 -5.339 1.00 96.50 103 LEU A CA 1
ATOM 804 C C . LEU A 1 103 ? 2.600 6.034 -3.831 1.00 96.50 103 LEU A C 1
ATOM 806 O O . LEU A 1 103 ? 1.862 5.383 -3.101 1.00 96.50 103 LEU A O 1
ATOM 810 N N . LEU A 1 104 ? 3.617 6.757 -3.377 1.00 95.69 104 LEU A N 1
ATOM 811 C CA . LEU A 1 104 ? 3.964 6.929 -1.971 1.00 95.69 104 LEU A CA 1
ATOM 812 C C . LEU A 1 104 ? 3.551 8.324 -1.502 1.00 95.69 104 LEU A C 1
ATOM 814 O O . LEU A 1 104 ? 3.928 9.325 -2.119 1.00 95.69 104 LEU A O 1
ATOM 818 N N . LYS A 1 105 ? 2.791 8.380 -0.409 1.00 92.38 105 LYS A N 1
ATOM 819 C CA . LYS A 1 105 ? 2.409 9.627 0.255 1.00 92.38 105 LYS A CA 1
ATOM 820 C C . LYS A 1 105 ? 2.117 9.376 1.730 1.00 92.38 105 LYS A C 1
ATOM 822 O O . LYS A 1 105 ? 1.278 8.536 2.041 1.00 92.38 105 LYS A O 1
ATOM 827 N N . ASN A 1 106 ? 2.753 10.139 2.618 1.00 89.19 106 ASN A N 1
ATOM 828 C CA . ASN A 1 106 ? 2.521 10.118 4.069 1.00 89.19 106 ASN A CA 1
ATOM 829 C C . ASN A 1 106 ? 2.670 8.710 4.673 1.00 89.19 106 ASN A C 1
ATOM 831 O O . ASN A 1 106 ? 1.756 8.208 5.325 1.00 89.19 106 ASN A O 1
ATOM 835 N N . ALA A 1 107 ? 3.791 8.044 4.386 1.00 91.25 107 ALA A N 1
ATOM 836 C CA . ALA A 1 107 ? 4.067 6.659 4.772 1.00 91.25 107 ALA A CA 1
ATOM 837 C C . ALA A 1 107 ? 2.998 5.641 4.318 1.00 91.25 107 ALA A C 1
ATOM 839 O O . ALA A 1 107 ? 2.941 4.524 4.826 1.00 91.25 107 ALA A O 1
ATOM 840 N N . CYS A 1 108 ? 2.161 5.992 3.337 1.00 91.88 108 CYS A N 1
ATOM 841 C CA . CYS A 1 108 ? 1.185 5.098 2.727 1.00 91.88 108 CYS A CA 1
ATOM 842 C C . CYS A 1 108 ? 1.556 4.835 1.266 1.00 91.88 108 CYS A C 1
ATOM 844 O O . CYS A 1 108 ? 1.801 5.760 0.487 1.00 91.88 108 CYS A O 1
ATOM 846 N N . LEU A 1 109 ? 1.576 3.558 0.889 1.00 94.56 109 LEU A N 1
ATOM 847 C CA . LEU A 1 109 ? 1.827 3.105 -0.472 1.00 94.56 109 LEU A CA 1
ATOM 848 C C . LEU A 1 109 ? 0.515 2.677 -1.125 1.00 94.56 109 LEU A C 1
ATOM 850 O O . LEU A 1 109 ? -0.131 1.729 -0.682 1.00 94.56 109 LEU A O 1
ATOM 854 N N . TYR A 1 110 ? 0.143 3.363 -2.197 1.00 94.25 110 TYR A N 1
ATOM 855 C CA . TYR A 1 110 ? -1.077 3.142 -2.963 1.00 94.25 110 TYR A CA 1
ATOM 856 C C . TYR A 1 110 ? -0.766 2.354 -4.233 1.00 94.25 110 TYR A C 1
ATOM 858 O O . TYR A 1 110 ? 0.225 2.622 -4.916 1.00 94.25 110 TYR A O 1
ATOM 866 N N . PHE A 1 111 ? -1.627 1.393 -4.563 1.00 94.19 111 PHE A N 1
ATOM 867 C CA . PHE A 1 111 ? -1.449 0.494 -5.698 1.00 94.19 111 PHE A CA 1
ATOM 868 C C . PHE A 1 111 ? -2.543 0.701 -6.739 1.00 94.19 111 PHE A C 1
ATOM 870 O O . PHE A 1 111 ? -3.712 0.434 -6.470 1.00 94.19 111 PHE A O 1
ATOM 877 N N . TYR A 1 112 ? -2.159 1.040 -7.959 1.00 95.25 112 TYR A N 1
ATOM 878 C CA . TYR A 1 112 ? -3.046 1.198 -9.110 1.00 95.25 112 TYR A CA 1
ATOM 879 C C . TYR A 1 112 ? -2.737 0.125 -10.160 1.00 95.25 112 TYR A C 1
ATOM 881 O O . TYR A 1 112 ? -1.638 -0.441 -10.164 1.00 95.25 112 TYR A O 1
ATOM 889 N N . SER A 1 113 ? -3.694 -0.189 -11.040 1.00 94.06 113 SER A N 1
ATOM 890 C CA . SER A 1 113 ? -3.411 -1.069 -12.186 1.00 94.06 113 SER A CA 1
ATOM 891 C C . SER A 1 113 ? -2.326 -0.457 -13.072 1.00 94.06 113 SER A C 1
ATOM 893 O O . SER A 1 113 ? -1.357 -1.129 -13.415 1.00 94.06 113 SER A O 1
ATOM 895 N N . ASP A 1 114 ? -2.446 0.842 -13.340 1.00 94.75 114 ASP A N 1
ATOM 896 C CA . ASP A 1 114 ? -1.556 1.658 -14.160 1.00 94.75 114 ASP A CA 1
ATOM 897 C C . ASP A 1 114 ? -1.785 3.159 -13.859 1.00 94.75 114 ASP A C 1
ATOM 899 O O . ASP A 1 114 ? -2.515 3.507 -12.929 1.00 94.75 114 ASP A O 1
ATOM 903 N N . ILE A 1 115 ? -1.127 4.051 -14.607 1.00 95.00 115 ILE A N 1
ATOM 904 C CA . ILE A 1 115 ? -1.181 5.510 -14.395 1.00 95.00 115 ILE A CA 1
ATOM 905 C C . ILE A 1 115 ? -2.544 6.143 -14.733 1.00 95.00 115 ILE A C 1
ATOM 907 O O . ILE A 1 115 ? -2.859 7.210 -14.210 1.00 95.00 115 ILE A O 1
ATOM 911 N N . ASN A 1 116 ? -3.350 5.492 -15.574 1.00 96.12 116 ASN A N 1
ATOM 912 C CA . ASN A 1 116 ? -4.651 5.977 -16.039 1.00 96.12 116 ASN A CA 1
ATOM 913 C C . ASN A 1 116 ? -5.821 5.413 -15.220 1.00 96.12 116 ASN A C 1
ATOM 915 O O . ASN A 1 116 ? -6.971 5.690 -15.542 1.00 96.12 116 ASN A O 1
ATOM 919 N N . ALA A 1 117 ? -5.549 4.611 -14.188 1.00 94.81 117 ALA A N 1
ATOM 920 C CA . ALA A 1 117 ? -6.581 4.060 -13.321 1.00 94.81 117 ALA A CA 1
ATOM 921 C C . ALA A 1 117 ? -7.375 5.168 -12.608 1.00 94.81 117 ALA A C 1
ATOM 923 O O . ALA A 1 117 ? -6.789 6.120 -12.097 1.00 94.81 117 ALA A O 1
ATOM 924 N N . ASP A 1 118 ? -8.693 4.996 -12.492 1.00 93.88 118 ASP A N 1
ATOM 925 C CA . ASP A 1 118 ? -9.574 5.970 -11.830 1.00 93.88 118 ASP A CA 1
ATOM 926 C C . ASP A 1 118 ? -9.436 5.975 -10.299 1.00 93.88 118 ASP A C 1
ATOM 928 O O . ASP A 1 118 ? -9.741 6.972 -9.645 1.00 93.88 118 ASP A O 1
ATOM 932 N N . CYS A 1 119 ? -8.996 4.859 -9.712 1.00 91.50 119 CYS A N 1
ATOM 933 C CA . CYS A 1 119 ? -8.860 4.691 -8.269 1.00 91.50 119 CYS A CA 1
ATOM 934 C C . CYS A 1 119 ? -7.808 3.635 -7.905 1.00 91.50 119 CYS A C 1
ATOM 936 O O . CYS A 1 119 ? -7.385 2.813 -8.728 1.00 91.50 119 CYS A O 1
ATOM 938 N N . ALA A 1 120 ? -7.374 3.646 -6.647 1.00 92.94 120 ALA A N 1
ATOM 939 C CA . ALA A 1 120 ? -6.419 2.676 -6.143 1.00 92.94 120 ALA A CA 1
ATOM 940 C C . ALA A 1 120 ? -7.096 1.316 -5.922 1.00 92.94 120 ALA A C 1
ATOM 942 O O . ALA A 1 120 ? -8.127 1.192 -5.267 1.00 92.94 120 ALA A O 1
ATOM 943 N N . SER A 1 121 ? -6.438 0.252 -6.373 1.00 90.88 121 SER A N 1
ATOM 944 C CA . SER A 1 121 ? -6.823 -1.135 -6.077 1.00 90.88 121 SER A CA 1
ATOM 945 C C . SER A 1 121 ? -6.568 -1.545 -4.619 1.00 90.88 121 SER A C 1
ATOM 947 O O . SER A 1 121 ? -6.970 -2.627 -4.188 1.00 90.88 121 SER A O 1
ATOM 949 N N . GLY A 1 122 ? -5.840 -0.720 -3.869 1.00 89.62 122 GLY A N 1
ATOM 950 C CA . GLY A 1 122 ? -5.551 -0.919 -2.458 1.00 89.62 122 GLY A CA 1
ATOM 951 C C . GLY A 1 122 ? -4.408 -0.033 -1.985 1.00 89.62 122 GLY A C 1
ATOM 952 O O . GLY A 1 122 ? -3.768 0.664 -2.773 1.00 89.62 122 GLY A O 1
ATOM 953 N N . MET A 1 123 ? -4.131 -0.106 -0.689 1.00 91.06 123 MET A N 1
ATOM 954 C CA . MET A 1 123 ? -3.085 0.666 -0.029 1.00 91.06 123 MET A CA 1
ATOM 955 C C . MET A 1 123 ? -2.451 -0.162 1.096 1.00 91.06 123 MET A C 1
ATOM 957 O O . MET A 1 123 ? -3.080 -1.079 1.634 1.00 91.06 123 MET A O 1
ATOM 961 N N . ALA A 1 124 ? -1.198 0.145 1.421 1.00 90.00 124 ALA A N 1
ATOM 962 C CA . ALA A 1 124 ? -0.488 -0.350 2.589 1.00 90.00 124 ALA A CA 1
ATOM 963 C C . ALA A 1 124 ? 0.060 0.820 3.411 1.00 90.00 124 ALA A C 1
ATOM 965 O O . ALA A 1 124 ? 0.742 1.691 2.873 1.00 90.00 124 ALA A O 1
ATOM 966 N N . CYS A 1 125 ? -0.225 0.808 4.707 1.00 90.19 125 CYS A N 1
ATOM 967 C CA . CYS A 1 125 ? 0.361 1.718 5.681 1.00 90.19 125 CYS A CA 1
ATOM 968 C C . CYS A 1 125 ? 1.733 1.153 6.083 1.00 90.19 125 CYS A C 1
ATOM 970 O O . CYS A 1 125 ? 1.833 -0.034 6.410 1.00 90.19 125 CYS A O 1
ATOM 972 N N . LEU A 1 126 ? 2.789 1.958 5.971 1.00 92.06 126 LEU A N 1
ATOM 973 C CA . LEU A 1 126 ? 4.185 1.522 6.092 1.00 92.06 126 LEU A CA 1
ATOM 974 C C . LEU A 1 126 ? 4.835 1.919 7.425 1.00 92.06 126 LEU A C 1
ATOM 976 O O . LEU A 1 126 ? 6.054 1.867 7.567 1.00 92.06 126 LEU A O 1
ATOM 980 N N . GLN A 1 127 ? 4.041 2.304 8.418 1.00 88.19 127 GLN A N 1
ATOM 981 C CA . GLN A 1 127 ? 4.521 2.655 9.749 1.00 88.19 127 GLN A CA 1
ATOM 982 C C . GLN A 1 127 ? 5.294 1.488 10.367 1.00 88.19 127 GLN A C 1
ATOM 984 O O . GLN A 1 127 ? 4.804 0.360 10.433 1.00 88.19 127 GLN A O 1
ATOM 989 N N . GLY A 1 128 ? 6.528 1.762 10.791 1.00 88.31 128 GLY A N 1
ATOM 990 C CA . GLY A 1 128 ? 7.422 0.759 11.368 1.00 88.31 128 GLY A CA 1
ATOM 991 C C . GLY A 1 128 ? 7.962 -0.276 10.375 1.00 88.31 128 GLY A C 1
ATOM 992 O O . GLY A 1 128 ? 8.708 -1.162 10.789 1.00 88.31 128 GLY A O 1
ATOM 993 N N . TYR A 1 129 ? 7.629 -0.191 9.082 1.00 94.31 129 TYR A N 1
ATOM 994 C CA . TYR A 1 129 ? 8.245 -1.064 8.086 1.00 94.31 129 TYR A CA 1
ATOM 995 C C . TYR A 1 129 ? 9.711 -0.702 7.892 1.00 94.31 129 TYR A C 1
ATOM 997 O O . TYR A 1 129 ? 10.088 0.468 7.858 1.00 94.31 129 TYR A O 1
ATOM 1005 N N . ARG A 1 130 ? 10.536 -1.727 7.687 1.00 94.88 130 ARG A N 1
ATOM 1006 C CA . ARG A 1 130 ? 11.933 -1.551 7.296 1.00 94.88 130 ARG A CA 1
ATOM 1007 C C . ARG A 1 130 ? 12.069 -1.677 5.788 1.00 94.88 130 ARG A C 1
ATOM 1009 O O . ARG A 1 130 ? 11.621 -2.664 5.205 1.00 94.88 130 ARG A O 1
ATOM 1016 N N . VAL A 1 131 ? 12.733 -0.706 5.178 1.00 96.25 131 VAL A N 1
ATOM 1017 C CA . VAL A 1 131 ? 13.107 -0.739 3.764 1.00 96.25 131 VAL A CA 1
ATOM 1018 C C . VAL A 1 131 ? 14.476 -1.401 3.637 1.00 96.25 131 VAL A C 1
ATOM 1020 O O . VAL A 1 131 ? 15.394 -1.059 4.379 1.00 96.25 131 VAL A O 1
ATOM 1023 N N . GLN A 1 132 ? 14.633 -2.361 2.725 1.00 94.94 132 GLN A N 1
ATOM 1024 C CA . GLN A 1 132 ? 15.944 -2.954 2.450 1.00 94.94 132 GLN A CA 1
ATOM 1025 C C . GLN A 1 132 ? 16.093 -3.420 1.002 1.00 94.94 132 GLN A C 1
ATOM 1027 O O . GLN A 1 132 ? 15.123 -3.738 0.316 1.00 94.94 132 GLN A O 1
ATOM 1032 N N . SER A 1 133 ? 17.335 -3.483 0.516 1.00 93.69 133 SER A N 1
ATOM 1033 C CA . SER A 1 133 ? 17.633 -4.150 -0.756 1.00 93.69 133 SER A CA 1
ATOM 1034 C C . SER A 1 133 ? 17.421 -5.656 -0.623 1.00 93.69 133 SER A C 1
ATOM 1036 O O . SER A 1 133 ? 17.854 -6.248 0.361 1.00 93.69 133 SER A O 1
ATOM 1038 N N . SER A 1 134 ? 16.806 -6.291 -1.625 1.00 87.12 134 SER A N 1
ATOM 1039 C CA . SER A 1 134 ? 16.612 -7.741 -1.574 1.00 87.12 134 SER A CA 1
ATOM 1040 C C . SER A 1 134 ? 17.919 -8.453 -1.916 1.00 87.12 134 SER A C 1
ATOM 1042 O O . SER A 1 134 ? 18.554 -8.143 -2.926 1.00 87.12 134 SER A O 1
ATOM 1044 N N . ALA A 1 135 ? 18.305 -9.422 -1.087 1.00 70.56 135 ALA A N 1
ATOM 1045 C CA . ALA A 1 135 ? 19.469 -10.279 -1.320 1.00 70.56 135 ALA A CA 1
ATOM 1046 C C . ALA A 1 135 ? 19.183 -11.405 -2.334 1.00 70.56 135 ALA A C 1
ATOM 1048 O O . ALA A 1 135 ? 20.094 -12.106 -2.772 1.00 70.56 135 ALA A O 1
ATOM 1049 N N . SER A 1 136 ? 17.914 -11.593 -2.717 1.00 64.00 136 SER A N 1
ATOM 1050 C CA . SER A 1 136 ? 17.520 -12.621 -3.676 1.00 64.00 136 SER A CA 1
ATOM 1051 C C . SER A 1 136 ? 17.963 -12.227 -5.094 1.00 64.00 136 SER A C 1
ATOM 1053 O O . SER A 1 136 ? 17.342 -11.414 -5.775 1.00 64.00 136 SER A O 1
ATOM 1055 N N . GLY A 1 137 ? 19.062 -12.818 -5.572 1.00 60.59 137 GLY A N 1
ATOM 1056 C CA . GLY A 1 137 ? 19.681 -12.515 -6.875 1.00 60.59 137 GLY A CA 1
ATOM 1057 C C . GLY A 1 137 ? 18.818 -12.787 -8.120 1.00 60.59 137 GLY A C 1
ATOM 1058 O O . GLY A 1 137 ? 19.287 -12.603 -9.239 1.00 60.59 137 GLY A O 1
ATOM 1059 N N . ALA A 1 138 ? 17.557 -13.201 -7.964 1.00 71.56 138 ALA A N 1
ATOM 1060 C CA . ALA A 1 138 ? 16.643 -13.476 -9.072 1.00 71.56 138 ALA A CA 1
ATOM 1061 C C . ALA A 1 138 ? 16.159 -12.205 -9.800 1.00 71.56 138 ALA A C 1
ATOM 1063 O O . ALA A 1 138 ? 15.718 -12.282 -10.949 1.00 71.56 138 ALA A O 1
ATOM 1064 N N . LYS A 1 139 ? 16.205 -11.033 -9.147 1.00 84.25 139 LYS A N 1
ATOM 1065 C CA . LYS A 1 139 ? 15.754 -9.748 -9.707 1.00 84.25 139 LYS A CA 1
ATOM 1066 C C . LYS A 1 139 ? 16.762 -8.641 -9.373 1.00 84.25 139 LYS A C 1
ATOM 1068 O O . LYS A 1 139 ? 16.871 -8.209 -8.233 1.00 84.25 139 LYS A O 1
ATOM 1073 N N . ARG A 1 140 ? 17.489 -8.160 -10.390 1.00 84.62 140 ARG A N 1
ATOM 1074 C CA . ARG A 1 140 ? 18.668 -7.275 -10.254 1.00 84.62 140 ARG A CA 1
ATOM 1075 C C . ARG A 1 140 ? 18.418 -5.994 -9.446 1.00 84.62 140 ARG A C 1
ATOM 1077 O O . ARG A 1 140 ? 19.261 -5.601 -8.646 1.00 84.62 140 ARG A O 1
ATOM 1084 N N . PHE A 1 141 ? 17.267 -5.352 -9.637 1.00 93.44 141 PHE A N 1
ATOM 1085 C CA . PHE A 1 141 ? 16.914 -4.090 -8.975 1.00 93.44 141 PHE A CA 1
ATOM 1086 C C . PHE A 1 141 ? 15.794 -4.280 -7.948 1.00 93.44 141 PHE A C 1
ATOM 1088 O O . PHE A 1 141 ? 14.874 -3.470 -7.852 1.00 93.44 141 PHE A O 1
ATOM 1095 N N . ALA A 1 142 ? 15.870 -5.374 -7.188 1.00 94.94 142 ALA A N 1
ATOM 1096 C CA . ALA A 1 142 ? 14.886 -5.694 -6.169 1.00 94.94 142 ALA A CA 1
ATOM 1097 C C . ALA A 1 142 ? 15.156 -5.035 -4.811 1.00 94.94 142 ALA A C 1
ATOM 1099 O O . ALA A 1 142 ? 16.304 -4.792 -4.414 1.00 94.94 142 ALA A O 1
ATOM 1100 N N . PHE A 1 143 ? 14.066 -4.777 -4.100 1.00 95.75 143 PHE A N 1
ATOM 1101 C CA . PHE A 1 143 ? 14.011 -4.295 -2.725 1.00 95.75 143 PHE A CA 1
ATOM 1102 C C . PHE A 1 143 ? 12.738 -4.815 -2.050 1.00 95.75 143 PHE A C 1
ATOM 1104 O O . PHE A 1 143 ? 11.840 -5.335 -2.712 1.00 95.75 143 PHE A O 1
ATOM 1111 N N . GLU A 1 144 ? 12.664 -4.704 -0.734 1.00 95.00 144 GLU A N 1
ATOM 1112 C CA . GLU A 1 144 ? 11.568 -5.250 0.058 1.00 95.00 144 GLU A CA 1
ATOM 1113 C C . GLU A 1 144 ? 11.209 -4.344 1.236 1.00 95.00 144 GLU A C 1
ATOM 1115 O O . GLU A 1 144 ? 12.029 -3.558 1.718 1.00 95.00 144 GLU A O 1
ATOM 1120 N N . LEU A 1 145 ? 9.947 -4.446 1.652 1.00 95.38 145 LEU A N 1
ATOM 1121 C CA . LEU A 1 145 ? 9.414 -3.809 2.847 1.00 95.38 145 LEU A CA 1
ATOM 1122 C C . LEU A 1 145 ? 9.100 -4.907 3.856 1.00 95.38 145 LEU A C 1
ATOM 1124 O O . LEU A 1 145 ? 8.148 -5.679 3.677 1.00 95.38 145 LEU A O 1
ATOM 1128 N N . VAL A 1 146 ? 9.915 -4.960 4.904 1.00 93.56 146 VAL A N 1
ATOM 1129 C CA . VAL A 1 146 ? 9.794 -5.938 5.980 1.00 93.56 146 VAL A CA 1
ATOM 1130 C C . VAL A 1 146 ? 8.823 -5.392 7.023 1.00 93.56 146 VAL A C 1
ATOM 1132 O O . VAL A 1 146 ? 9.053 -4.290 7.533 1.00 93.56 146 VAL A O 1
ATOM 1135 N N . PRO A 1 147 ? 7.746 -6.125 7.344 1.00 92.75 147 PRO A N 1
ATOM 1136 C CA . PRO A 1 147 ? 6.781 -5.672 8.328 1.00 92.75 147 PRO A CA 1
ATOM 1137 C C . PRO A 1 147 ? 7.375 -5.702 9.746 1.00 92.75 147 PRO A C 1
ATOM 1139 O O . PRO A 1 147 ? 8.176 -6.591 10.047 1.00 92.75 147 PRO A O 1
ATOM 1142 N N . PRO A 1 148 ? 6.950 -4.794 10.644 1.00 89.50 148 PRO A N 1
ATOM 1143 C CA . PRO A 1 148 ? 7.352 -4.829 12.053 1.00 89.50 148 PRO A CA 1
ATOM 1144 C C . PRO A 1 148 ? 6.743 -6.018 12.813 1.00 89.50 148 PRO A C 1
ATOM 1146 O O . PRO A 1 148 ? 7.292 -6.453 13.821 1.00 89.50 148 PRO A O 1
ATOM 1149 N N . GLU A 1 149 ? 5.627 -6.563 12.319 1.00 87.62 149 GLU A N 1
ATOM 1150 C CA . GLU A 1 149 ? 4.904 -7.679 12.928 1.00 87.62 149 GLU A CA 1
ATOM 1151 C C . GLU A 1 149 ? 4.628 -8.801 11.910 1.00 87.62 149 GLU A C 1
ATOM 1153 O O . GLU A 1 149 ? 4.262 -8.507 10.770 1.00 87.62 149 GLU A O 1
ATOM 1158 N N . PRO A 1 150 ? 4.696 -10.091 12.299 1.00 82.69 150 PRO A N 1
ATOM 1159 C CA . PRO A 1 150 ? 4.428 -11.217 11.389 1.00 82.69 150 PRO A CA 1
ATOM 1160 C C . PRO A 1 150 ? 2.994 -11.285 10.835 1.00 82.69 150 PRO A C 1
ATOM 1162 O O . PRO A 1 150 ? 2.734 -11.997 9.867 1.00 82.69 150 PRO A O 1
ATOM 1165 N N . SER A 1 151 ? 2.052 -10.592 11.478 1.00 83.12 151 SER A N 1
ATOM 1166 C CA . SER A 1 151 ? 0.650 -10.475 11.059 1.00 83.12 151 SER A CA 1
ATOM 1167 C C . SER A 1 151 ? 0.480 -9.577 9.825 1.00 83.12 151 SER A C 1
ATOM 1169 O O . SER A 1 151 ? -0.507 -9.697 9.092 1.00 83.12 151 SER A O 1
ATOM 1171 N N . LEU A 1 152 ? 1.436 -8.673 9.598 1.00 85.69 152 LEU A N 1
ATOM 1172 C CA . LEU A 1 152 ? 1.435 -7.701 8.518 1.00 85.69 152 LEU A CA 1
ATOM 1173 C C . LEU A 1 152 ? 2.126 -8.259 7.269 1.00 85.69 152 LEU A C 1
ATOM 1175 O O . LEU A 1 152 ? 2.841 -9.257 7.296 1.00 85.69 152 LEU A O 1
ATOM 1179 N N . LYS A 1 153 ? 1.878 -7.618 6.126 1.00 88.94 153 LYS A N 1
ATOM 1180 C CA . LYS A 1 153 ? 2.287 -8.158 4.827 1.00 88.94 153 LYS A CA 1
ATOM 1181 C C . LYS A 1 153 ? 3.745 -7.853 4.524 1.00 88.94 153 LYS A C 1
ATOM 1183 O O . LYS A 1 153 ? 4.123 -6.695 4.487 1.00 88.94 153 LYS A O 1
ATOM 1188 N N . HIS A 1 154 ? 4.521 -8.866 4.153 1.00 91.88 154 HIS A N 1
ATOM 1189 C CA . HIS A 1 154 ? 5.822 -8.648 3.518 1.00 91.88 154 HIS A CA 1
ATOM 1190 C C . HIS A 1 154 ? 5.647 -8.311 2.030 1.00 91.88 154 HIS A C 1
ATOM 1192 O O . HIS A 1 154 ? 5.015 -9.070 1.281 1.00 91.88 154 HIS A O 1
ATOM 1198 N N . PHE A 1 155 ? 6.210 -7.180 1.597 1.00 92.88 155 PHE A N 1
ATOM 1199 C CA . PHE A 1 155 ? 6.205 -6.754 0.198 1.00 92.88 155 PHE A CA 1
ATOM 1200 C C . PHE A 1 155 ? 7.581 -6.890 -0.445 1.00 92.88 155 PHE A C 1
ATOM 1202 O O . PHE A 1 155 ? 8.580 -6.450 0.114 1.00 92.88 155 PHE A O 1
ATOM 1209 N N . TYR A 1 156 ? 7.600 -7.403 -1.669 1.00 93.25 156 TYR A N 1
ATOM 1210 C CA . TYR A 1 156 ? 8.772 -7.446 -2.531 1.00 93.25 156 TYR A CA 1
ATOM 1211 C C . TYR A 1 156 ? 8.512 -6.625 -3.786 1.00 93.25 156 TYR A C 1
ATOM 1213 O O . TYR A 1 156 ? 7.424 -6.674 -4.372 1.00 93.25 156 TYR A O 1
ATOM 1221 N N . PHE A 1 157 ? 9.534 -5.904 -4.220 1.00 95.12 157 PHE A N 1
ATOM 1222 C CA . PHE A 1 157 ? 9.491 -5.020 -5.369 1.00 95.12 157 PHE A CA 1
ATOM 1223 C C . PHE A 1 157 ? 10.715 -5.221 -6.248 1.00 95.12 157 PHE A C 1
ATOM 1225 O O . PHE A 1 157 ? 11.788 -5.573 -5.762 1.00 95.12 157 PHE A O 1
ATOM 1232 N N . TYR A 1 158 ? 10.576 -4.943 -7.540 1.00 95.31 158 TYR A N 1
ATOM 1233 C CA . TYR A 1 158 ? 11.7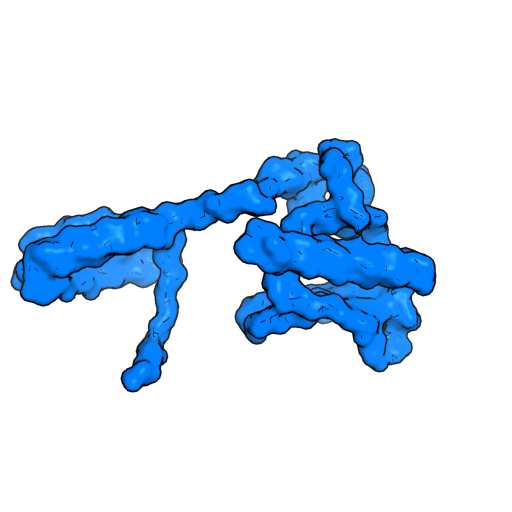17 -4.617 -8.386 1.00 95.31 158 TYR A CA 1
ATOM 1234 C C . TYR A 1 158 ? 11.360 -3.532 -9.400 1.00 95.31 158 TYR A C 1
ATOM 1236 O O . TYR A 1 158 ? 10.196 -3.378 -9.789 1.00 95.31 158 TYR A O 1
ATOM 1244 N N . THR A 1 159 ? 12.382 -2.789 -9.814 1.00 95.31 159 THR A N 1
ATOM 1245 C CA . THR A 1 159 ? 12.312 -1.740 -10.837 1.00 95.31 159 THR A CA 1
ATOM 1246 C C . THR A 1 159 ? 12.995 -2.181 -12.128 1.00 95.31 159 THR A C 1
ATOM 1248 O O . THR A 1 159 ? 13.734 -3.168 -12.153 1.00 95.31 159 THR A O 1
ATOM 1251 N N . ASP A 1 160 ? 12.766 -1.427 -13.203 1.00 92.06 160 ASP A N 1
ATOM 1252 C CA . ASP A 1 160 ? 13.432 -1.648 -14.491 1.00 92.06 160 ASP A CA 1
ATOM 1253 C C . ASP A 1 160 ? 14.866 -1.065 -14.497 1.00 92.06 160 ASP A C 1
ATOM 1255 O O . ASP A 1 160 ? 15.726 -1.547 -15.232 1.00 92.06 160 ASP A O 1
ATOM 1259 N N . THR A 1 161 ? 15.158 -0.072 -13.639 1.00 94.38 161 THR A N 1
ATOM 1260 C CA . THR A 1 161 ? 16.473 0.589 -13.547 1.00 94.38 161 THR A CA 1
ATOM 1261 C C . THR A 1 161 ? 17.000 0.681 -12.111 1.00 94.38 161 THR A C 1
ATOM 1263 O O . THR A 1 161 ? 16.234 0.733 -11.144 1.00 94.38 161 THR A O 1
ATOM 1266 N N . GLU A 1 162 ? 18.325 0.753 -11.958 1.00 94.44 162 GLU A N 1
ATOM 1267 C CA . GLU A 1 162 ? 18.970 0.999 -10.660 1.00 94.44 162 GLU A CA 1
ATOM 1268 C C . GLU A 1 162 ? 18.625 2.388 -10.100 1.00 94.44 162 GLU A C 1
ATOM 1270 O O . GLU A 1 162 ? 18.441 2.547 -8.893 1.00 94.44 162 GLU A O 1
ATOM 1275 N N . MET A 1 163 ? 18.499 3.389 -10.974 1.00 96.31 163 MET A N 1
ATOM 1276 C CA . MET A 1 163 ? 18.131 4.750 -10.588 1.00 96.31 163 MET A CA 1
ATOM 1277 C C . MET A 1 163 ? 16.728 4.794 -9.976 1.00 96.31 163 MET A C 1
ATOM 1279 O O . MET A 1 163 ? 16.540 5.408 -8.927 1.00 96.31 163 MET A O 1
ATOM 1283 N N . ASP A 1 164 ? 15.763 4.078 -10.563 1.00 96.25 164 ASP A N 1
ATOM 1284 C CA . ASP A 1 164 ? 14.432 3.937 -9.973 1.00 96.25 164 ASP A CA 1
ATOM 1285 C C . ASP A 1 164 ? 14.486 3.230 -8.623 1.00 96.25 164 ASP A C 1
ATOM 1287 O O . ASP A 1 164 ? 13.837 3.684 -7.684 1.00 96.25 164 ASP A O 1
ATOM 1291 N N . LYS A 1 165 ? 15.289 2.165 -8.488 1.00 96.44 165 LYS A N 1
ATOM 1292 C CA . LYS A 1 165 ? 15.464 1.481 -7.199 1.00 96.44 165 LYS A CA 1
ATOM 1293 C C . LYS A 1 165 ? 15.974 2.454 -6.137 1.00 96.44 165 LYS A C 1
ATOM 1295 O O . LYS A 1 165 ? 15.395 2.519 -5.058 1.00 96.44 165 LYS A O 1
ATOM 1300 N N . LYS A 1 166 ? 17.026 3.222 -6.437 1.00 96.69 166 LYS A N 1
ATOM 1301 C CA . LYS A 1 166 ? 17.596 4.212 -5.507 1.00 96.69 166 LYS A CA 1
ATOM 1302 C C . LYS A 1 166 ? 16.572 5.283 -5.127 1.00 96.69 166 LYS A C 1
ATOM 1304 O O . LYS A 1 166 ? 16.428 5.584 -3.947 1.00 96.69 166 LYS A O 1
ATOM 1309 N N . ARG A 1 167 ? 15.824 5.802 -6.108 1.00 97.88 167 ARG A N 1
ATOM 1310 C CA . ARG A 1 167 ? 14.753 6.787 -5.889 1.00 97.88 167 ARG A CA 1
ATOM 1311 C C . ARG A 1 167 ? 13.652 6.245 -4.976 1.00 97.88 167 ARG A C 1
ATOM 1313 O O . ARG A 1 167 ? 13.215 6.953 -4.075 1.00 97.88 167 ARG A O 1
ATOM 1320 N N . TRP A 1 168 ? 13.217 5.005 -5.196 1.00 97.94 168 TRP A N 1
ATOM 1321 C CA . TRP A 1 168 ? 12.195 4.363 -4.370 1.00 97.94 168 TRP A CA 1
ATOM 1322 C C . TRP A 1 168 ? 12.676 4.095 -2.947 1.00 97.94 168 TRP A C 1
ATOM 1324 O O . TRP A 1 168 ? 11.962 4.446 -2.014 1.00 97.94 168 TRP A O 1
ATOM 1334 N N . LEU A 1 169 ? 13.875 3.528 -2.776 1.00 97.31 169 LEU A N 1
ATOM 1335 C CA . LEU A 1 169 ? 14.467 3.282 -1.456 1.00 97.31 169 LEU A CA 1
ATOM 1336 C C . LEU A 1 169 ? 14.542 4.574 -0.635 1.00 97.31 169 LEU A C 1
ATOM 1338 O O . LEU A 1 169 ? 13.968 4.635 0.447 1.00 97.31 169 LEU A O 1
ATOM 1342 N N . ALA A 1 170 ? 15.145 5.624 -1.201 1.00 97.06 170 ALA A N 1
ATOM 1343 C CA . ALA A 1 170 ? 15.314 6.901 -0.514 1.00 97.06 170 ALA A CA 1
ATOM 1344 C C . ALA A 1 170 ? 13.971 7.542 -0.128 1.00 97.06 170 ALA A C 1
ATOM 1346 O O . ALA A 1 170 ? 13.820 8.047 0.981 1.00 97.06 170 ALA A O 1
ATOM 1347 N N . ALA A 1 171 ? 12.979 7.509 -1.024 1.00 97.12 171 ALA A N 1
ATOM 1348 C CA . ALA A 1 171 ? 11.669 8.081 -0.734 1.00 97.12 171 ALA A CA 1
ATOM 1349 C C . ALA A 1 171 ? 10.903 7.284 0.334 1.00 97.12 171 ALA A C 1
ATOM 1351 O O . ALA A 1 171 ? 10.254 7.887 1.185 1.00 97.12 171 ALA A O 1
ATOM 1352 N N . LEU A 1 172 ? 10.983 5.949 0.306 1.00 97.06 172 LEU A N 1
ATOM 1353 C CA . LEU A 1 172 ? 10.354 5.077 1.302 1.00 97.06 172 LEU A CA 1
ATOM 1354 C C . LEU A 1 172 ? 10.978 5.280 2.684 1.00 97.06 172 LEU A C 1
ATOM 1356 O O . LEU A 1 172 ? 10.244 5.498 3.642 1.00 97.06 172 LEU A O 1
ATOM 1360 N N . GLU A 1 173 ? 12.310 5.269 2.772 1.00 95.31 173 GLU A N 1
ATOM 1361 C CA . GLU A 1 173 ? 13.046 5.516 4.018 1.00 95.31 173 GLU A CA 1
ATOM 1362 C C . GLU A 1 173 ? 12.695 6.892 4.591 1.00 95.31 173 GLU A C 1
ATOM 1364 O O . GLU A 1 173 ? 12.262 6.994 5.735 1.00 95.31 173 GLU A O 1
ATOM 1369 N N . TYR A 1 174 ? 12.766 7.943 3.767 1.00 93.31 174 TYR A N 1
ATOM 1370 C CA . TYR A 1 174 ? 12.432 9.302 4.193 1.00 93.31 174 TYR A CA 1
ATOM 1371 C C . TYR A 1 174 ? 10.977 9.438 4.665 1.00 93.31 174 TYR A C 1
ATOM 1373 O O . TYR A 1 174 ? 10.718 10.056 5.698 1.00 93.31 174 TYR A O 1
ATOM 1381 N N . SER A 1 175 ? 10.023 8.871 3.920 1.00 92.00 175 SER A N 1
ATOM 1382 C CA . SER A 1 175 ? 8.591 8.963 4.233 1.00 92.00 175 SER A CA 1
ATOM 1383 C C . SER A 1 175 ? 8.254 8.261 5.554 1.00 92.00 175 SER A C 1
ATOM 1385 O O . SER A 1 175 ? 7.530 8.821 6.381 1.00 92.00 175 SER A O 1
ATOM 1387 N N . ILE A 1 176 ? 8.824 7.073 5.788 1.00 91.00 176 ILE A N 1
ATOM 1388 C CA . ILE A 1 176 ? 8.615 6.294 7.017 1.00 91.00 176 ILE A CA 1
ATOM 1389 C C . ILE A 1 176 ? 9.299 6.973 8.214 1.00 91.00 176 ILE A C 1
ATOM 1391 O O . ILE A 1 176 ? 8.661 7.156 9.251 1.00 91.00 176 ILE A O 1
ATOM 1395 N N . ASP A 1 177 ? 10.549 7.424 8.072 1.00 86.81 177 ASP A N 1
ATOM 1396 C CA . ASP A 1 177 ? 11.288 8.092 9.153 1.00 86.81 177 ASP A CA 1
ATOM 1397 C C . ASP A 1 177 ? 10.662 9.431 9.552 1.00 86.81 177 ASP A C 1
ATOM 1399 O O . ASP A 1 177 ? 10.601 9.774 10.737 1.00 86.81 177 ASP A O 1
ATOM 1403 N N . ARG A 1 178 ? 10.187 10.213 8.574 1.00 80.25 178 ARG A N 1
ATOM 1404 C CA . ARG A 1 178 ? 9.498 11.481 8.841 1.00 80.25 178 ARG A CA 1
ATOM 1405 C C . ARG A 1 178 ? 8.232 11.252 9.654 1.00 80.25 178 ARG A C 1
ATOM 1407 O O . ARG A 1 178 ? 7.950 12.053 10.538 1.00 80.25 178 ARG A O 1
ATOM 1414 N N . TRP A 1 179 ? 7.496 10.176 9.381 1.00 67.56 179 TRP A N 1
ATOM 1415 C CA . TRP A 1 179 ? 6.316 9.833 10.166 1.00 67.56 179 TRP A CA 1
ATOM 1416 C C . TRP A 1 179 ? 6.684 9.566 11.630 1.00 67.56 179 TRP A C 1
ATOM 1418 O O . TRP A 1 179 ? 6.104 10.195 12.505 1.00 67.56 179 TRP A O 1
ATOM 1428 N N . ILE A 1 180 ? 7.722 8.759 11.883 1.00 61.97 180 ILE A N 1
ATOM 1429 C CA . ILE A 1 180 ? 8.183 8.420 13.245 1.00 61.97 180 ILE A CA 1
ATOM 1430 C C . ILE A 1 180 ? 8.568 9.666 14.060 1.00 61.97 180 ILE A C 1
ATOM 1432 O O . ILE A 1 180 ? 8.401 9.687 15.273 1.00 61.97 180 ILE A O 1
ATOM 1436 N N . LYS A 1 181 ? 9.096 10.714 13.416 1.00 56.47 181 LYS A N 1
ATOM 1437 C CA . LYS A 1 181 ? 9.504 11.956 14.100 1.00 56.47 181 LYS A CA 1
ATOM 1438 C C . LYS A 1 181 ? 8.353 12.927 14.385 1.00 56.47 181 LYS A C 1
ATOM 1440 O O . LYS A 1 181 ? 8.556 13.874 15.139 1.00 56.47 181 LYS A O 1
ATOM 1445 N N . VAL A 1 182 ? 7.204 12.756 13.731 1.00 48.81 182 VAL A N 1
ATOM 1446 C CA . VAL A 1 182 ? 6.046 13.669 13.815 1.00 48.81 182 VAL A CA 1
ATOM 1447 C C . VAL A 1 182 ? 4.879 13.036 14.595 1.00 48.81 182 VAL A C 1
ATOM 1449 O O . VAL A 1 182 ? 3.939 13.745 14.953 1.00 48.81 182 VAL A O 1
ATOM 1452 N N . SER A 1 183 ? 4.948 11.729 14.871 1.00 48.81 183 SER A N 1
ATOM 1453 C CA . SER A 1 183 ? 4.018 10.951 15.704 1.00 48.81 183 SER A CA 1
ATOM 1454 C C . SER A 1 183 ? 4.416 10.897 17.174 1.00 48.81 183 SER A C 1
ATOM 1456 O O . SER A 1 183 ? 5.621 10.673 17.427 1.00 48.81 183 SER A O 1
#

Radius of gyration: 21.67 Å; chains: 1; bounding box: 52×32×57 Å

Foldseek 3Di:
DDDPDDDQQAQWDKAADPPPPAPQKIWTDHPPDDIDIDHDPDPVRSVVVCVVSVVRHHPPVVVLPPVVQQQAQLVPDPDFLDWDWKFKDKPPPDPDTAIWIWTHDLQKIFTHNYRPGGGTPDIDRQAPWDKAADPPPPAPLKIWTHDPDPVDITMIIGDPDVVVSVSVRVSNVVSNVVNVVVD

Sequence (183 aa):
SQPVGAVHLAGYSITRTPDSGYPHSFRLSKKSALSLHLAATSSDKLEQWINALSSATKPLEEPWLDEKTLKLPPTRIQQPECAGTLCTLVHHRGKAWRRRFCLLKNACLYFYSDINADCASGMACLQGYRVQSSASGAKRFAFELVPPEPSLKHFYFYTDTEMDKKRWLAALEYSIDRWIKVS

InterPro domains:
  IPR001849 Pleckstrin homology domain [PF00169] (84-176)
  IPR001849 Pleckstrin homology domain [PS50003] (1-58)
  IPR001849 Pleckstrin homology domain [PS50003] (79-177)
  IPR001849 Pleckstrin homology domain [SM00233] (80-179)
  IPR011993 PH-like domain superfamily [G3DSA:2.30.29.30] (1-60)
  IPR011993 PH-like domain superfamily [G3DSA:2.30.29.30] (75-177)